Protein AF-A0A832IAX0-F1 (afdb_monomer)

Mean predicted aligned error: 7.12 Å

Sequence (184 aa):
MDLGPPRLRWSFSRLALRSPHHARIRERIDFVRRFFPELDGVTVRVGLARKPGVLGWGSLDPGRPAIWIRPRRLEYFTIAHELTHLLQARGLVPRGERACDLWTLARSPLVVDVPPAYLRLPRELRRRRRLDAAEATLLSASARRAIEARARGDRRYLANFEREVQAALAAPRRPALAPAAARA

Secondary structure (DSSP, 8-state):
----S---SEEE-HHHHT-TTHHHHHHHHHHHHTT-GGGTTPPEEEEE--STT--EEE-S-TTS-EEEEBTTB--HHHHHHHHHHHHHHTTSS--SHHHHHHHHHTT-GGG--S--SSS---HHHHT-SS--HHHHHHHHHHHHHHHHHHHTT-TTHHHHHHHHHHHHHHS--PPP-PPP----

Foldseek 3Di:
DCPDDQQAQEDEDPCLVPDPLNVVLCVLLVVLCVLCCVCPVPYEYEAADPDPPDQKAFDLALVHTYMHHHSVRSQLLSSLLNVLSNCCSVVNWPDDQLRSSLVSLQSALVRQFADRDPAQADPVRNPDPTDDSVLSVLSNVLSNVLVVCVVVPDPCSSVSSRVSNVVVVPDPDDPDPDPPPPDD

Structure (mmCIF, N/CA/C/O backbone):
data_AF-A0A832IAX0-F1
#
_entry.id   AF-A0A832IAX0-F1
#
loop_
_atom_site.group_PDB
_atom_site.id
_atom_site.type_symbol
_atom_site.label_atom_id
_atom_site.label_alt_id
_atom_site.label_comp_id
_atom_site.label_asym_id
_atom_site.label_entity_id
_atom_site.label_seq_id
_atom_site.pdbx_PDB_ins_code
_atom_site.Cartn_x
_atom_site.Cartn_y
_atom_site.Cartn_z
_atom_site.occupancy
_atom_site.B_iso_or_equiv
_atom_site.auth_seq_id
_atom_site.auth_comp_id
_atom_site.auth_asym_id
_atom_site.auth_atom_id
_atom_site.pdbx_PDB_model_num
ATOM 1 N N . MET A 1 1 ? -2.051 -31.297 -18.059 1.00 41.28 1 MET A N 1
ATOM 2 C CA . MET A 1 1 ? -2.466 -29.883 -17.948 1.00 41.28 1 MET A CA 1
ATOM 3 C C . MET A 1 1 ? -1.301 -29.038 -18.414 1.00 41.28 1 MET A C 1
ATOM 5 O O . MET A 1 1 ? -0.323 -28.925 -17.689 1.00 41.28 1 MET A O 1
ATOM 9 N N . ASP A 1 2 ? -1.371 -28.549 -19.648 1.00 49.72 2 ASP A N 1
ATOM 10 C CA . ASP A 1 2 ? -0.336 -27.699 -20.234 1.00 49.72 2 ASP A CA 1
ATOM 11 C C . ASP A 1 2 ? -0.532 -26.271 -19.708 1.00 49.72 2 ASP A C 1
ATOM 13 O O . ASP A 1 2 ? -1.336 -25.486 -20.215 1.00 49.72 2 ASP A O 1
ATOM 17 N N . LEU A 1 3 ? 0.106 -25.978 -18.573 1.00 50.88 3 LEU A N 1
ATOM 18 C CA . LEU A 1 3 ? 0.206 -24.621 -18.056 1.00 50.88 3 LEU A CA 1
ATOM 19 C C . LEU A 1 3 ? 1.230 -23.923 -18.947 1.00 50.88 3 LEU A C 1
ATOM 21 O O . LEU A 1 3 ? 2.427 -24.012 -18.680 1.00 50.88 3 LEU A O 1
ATOM 25 N N . GLY A 1 4 ? 0.756 -23.289 -20.025 1.00 48.94 4 GLY A N 1
ATOM 26 C CA . GLY A 1 4 ? 1.588 -22.501 -20.936 1.00 48.94 4 GLY A CA 1
ATOM 27 C C . GLY A 1 4 ? 2.573 -21.582 -20.194 1.00 48.94 4 GLY A C 1
ATOM 28 O O . GLY A 1 4 ? 2.420 -21.343 -18.992 1.00 48.94 4 GLY A O 1
ATOM 29 N N . PRO A 1 5 ? 3.597 -21.048 -20.884 1.00 52.78 5 PRO A N 1
ATOM 30 C CA . PRO A 1 5 ? 4.776 -20.469 -20.248 1.00 52.78 5 PRO A CA 1
ATOM 31 C C . PRO A 1 5 ? 4.397 -19.500 -19.121 1.00 52.78 5 PRO A C 1
ATOM 33 O O . PRO A 1 5 ? 3.493 -18.674 -19.307 1.00 52.78 5 PRO A O 1
ATOM 36 N N . PRO A 1 6 ? 5.059 -19.587 -17.950 1.00 57.75 6 PRO A N 1
ATOM 37 C CA . PRO A 1 6 ? 4.691 -18.801 -16.785 1.00 57.75 6 PRO A CA 1
ATOM 38 C C . PRO A 1 6 ? 4.661 -17.324 -17.167 1.00 57.75 6 PRO A C 1
ATOM 40 O O . PRO A 1 6 ? 5.681 -16.737 -17.538 1.00 57.75 6 PRO A O 1
ATOM 43 N N . ARG A 1 7 ? 3.471 -16.714 -17.100 1.00 63.59 7 ARG A N 1
ATOM 44 C CA . ARG A 1 7 ? 3.321 -15.289 -17.391 1.00 63.59 7 ARG A CA 1
ATOM 45 C C . ARG A 1 7 ? 4.199 -14.512 -16.420 1.00 63.59 7 ARG A C 1
ATOM 47 O O . ARG A 1 7 ? 4.062 -14.633 -15.201 1.00 63.59 7 ARG A O 1
ATOM 54 N N . LEU A 1 8 ? 5.108 -13.709 -16.965 1.00 78.12 8 LEU A N 1
ATOM 55 C CA . LEU A 1 8 ? 6.011 -12.899 -16.160 1.00 78.12 8 LEU A CA 1
ATOM 56 C C . LEU A 1 8 ? 5.193 -11.947 -15.284 1.00 78.12 8 LEU A C 1
ATOM 58 O O . LEU A 1 8 ? 4.380 -11.170 -15.783 1.00 78.12 8 LEU A O 1
ATOM 62 N N . ARG A 1 9 ? 5.433 -11.969 -13.971 1.00 88.00 9 ARG A N 1
ATOM 63 C CA . ARG A 1 9 ? 4.767 -11.055 -13.025 1.00 88.00 9 ARG A CA 1
ATOM 64 C C . ARG A 1 9 ? 5.150 -9.592 -13.266 1.00 88.00 9 ARG A C 1
ATOM 66 O O . ARG A 1 9 ? 4.347 -8.694 -13.002 1.00 88.00 9 ARG A O 1
ATOM 73 N N . TRP A 1 10 ? 6.351 -9.366 -13.803 1.00 93.50 10 TRP A N 1
ATOM 74 C CA . TRP A 1 10 ? 6.941 -8.046 -14.006 1.00 93.50 10 TRP A CA 1
ATOM 75 C C . TRP A 1 10 ? 7.478 -7.866 -15.420 1.00 93.50 10 TRP A C 1
ATOM 77 O O . TRP A 1 10 ? 8.103 -8.766 -15.976 1.00 93.50 10 TRP A O 1
ATOM 87 N N . SER A 1 11 ? 7.319 -6.658 -15.954 1.00 93.75 11 SER A N 1
ATOM 88 C CA . SER A 1 11 ? 8.130 -6.164 -17.069 1.00 93.75 11 SER A CA 1
ATOM 89 C C . SER A 1 11 ? 8.904 -4.935 -16.604 1.00 93.75 11 SER A C 1
ATOM 91 O O . SER A 1 11 ? 8.335 -4.027 -16.010 1.00 93.75 11 SER A O 1
ATOM 93 N N . PHE A 1 12 ? 10.210 -4.870 -16.832 1.00 93.56 12 PHE A N 1
ATOM 94 C CA . PHE A 1 12 ? 11.019 -3.754 -16.338 1.00 93.56 12 PHE A CA 1
ATOM 95 C C . PHE A 1 12 ? 11.303 -2.747 -17.449 1.00 93.56 12 PHE A C 1
ATOM 97 O O . PHE A 1 12 ? 11.581 -3.103 -18.593 1.00 93.56 12 PHE A O 1
ATOM 104 N N . SER A 1 13 ? 11.276 -1.458 -17.112 1.00 92.94 13 SER A N 1
ATOM 105 C CA . SER A 1 13 ? 11.830 -0.433 -17.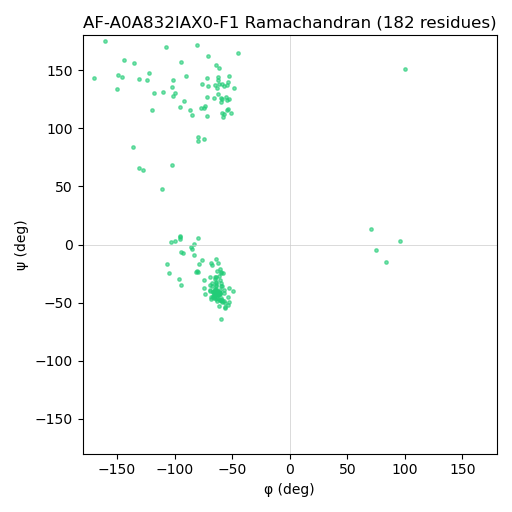998 1.00 92.94 13 SER A CA 1
ATOM 106 C C . SER A 1 13 ? 13.343 -0.626 -18.165 1.00 92.94 13 SER A C 1
ATOM 108 O O . SER A 1 13 ? 14.020 -1.113 -17.258 1.00 92.94 13 SER A O 1
ATOM 110 N N . ARG A 1 14 ? 13.907 -0.156 -19.285 1.00 91.75 14 ARG A N 1
ATOM 111 C CA . ARG A 1 14 ? 15.361 -0.195 -19.536 1.00 91.75 14 ARG A CA 1
ATOM 112 C C . ARG A 1 14 ? 16.176 0.427 -18.393 1.00 91.75 14 ARG A C 1
ATOM 114 O O . ARG A 1 14 ? 17.241 -0.075 -18.055 1.00 91.75 14 ARG A O 1
ATOM 121 N N . LEU A 1 15 ? 15.666 1.500 -17.787 1.00 90.31 15 LEU A N 1
ATOM 122 C CA . LEU A 1 15 ? 16.306 2.160 -16.646 1.00 90.31 15 LEU A CA 1
ATOM 123 C C . LEU A 1 15 ? 16.265 1.305 -15.375 1.00 90.31 15 L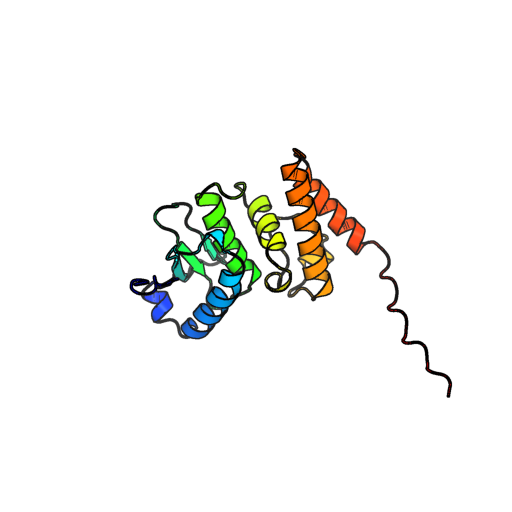EU A C 1
ATOM 125 O O . LEU A 1 15 ? 17.253 1.261 -14.651 1.00 90.31 15 LEU A O 1
ATOM 129 N N . ALA A 1 16 ? 15.149 0.623 -15.110 1.00 90.31 16 ALA A N 1
ATOM 130 C CA . ALA A 1 16 ? 15.040 -0.274 -13.963 1.00 90.31 16 ALA A CA 1
ATOM 131 C C . ALA A 1 16 ? 15.972 -1.489 -14.106 1.00 90.31 16 ALA A C 1
ATOM 133 O O . ALA A 1 16 ? 16.652 -1.828 -13.143 1.00 90.31 16 ALA A O 1
ATOM 134 N N . LEU A 1 17 ? 16.074 -2.070 -15.310 1.00 93.00 17 LEU A N 1
ATOM 135 C CA . LEU A 1 17 ? 16.993 -3.181 -15.604 1.00 93.00 17 LEU A CA 1
ATOM 136 C C . LEU A 1 17 ? 18.464 -2.806 -15.392 1.00 93.00 17 LEU A C 1
ATOM 138 O O . LEU A 1 17 ? 19.231 -3.594 -14.855 1.00 93.00 17 LEU A O 1
ATOM 142 N N . ARG A 1 18 ? 18.856 -1.593 -15.796 1.00 93.44 18 ARG A N 1
ATOM 143 C CA . ARG A 1 18 ? 20.235 -1.090 -15.661 1.00 93.44 18 ARG A CA 1
ATOM 144 C C . ARG A 1 18 ? 20.545 -0.511 -14.278 1.00 93.44 18 ARG A C 1
ATOM 146 O O . ARG A 1 18 ? 21.640 -0.002 -14.062 1.00 93.44 18 ARG A O 1
ATOM 153 N N . SER A 1 19 ? 19.587 -0.515 -13.354 1.00 91.88 19 SER A N 1
ATOM 154 C CA . SER A 1 19 ? 19.797 0.053 -12.026 1.00 91.88 19 SER A CA 1
ATOM 155 C C . SER A 1 19 ? 20.743 -0.825 -11.204 1.00 91.88 19 SER A C 1
ATOM 157 O O . SER A 1 19 ? 20.499 -2.029 -11.117 1.00 91.88 19 SER A O 1
ATOM 159 N N . PRO A 1 20 ? 21.716 -0.254 -10.469 1.00 92.38 20 PRO A N 1
ATOM 160 C CA . PRO A 1 20 ? 22.497 -1.024 -9.496 1.00 92.38 20 PRO A CA 1
ATOM 161 C C . PRO A 1 20 ? 21.621 -1.598 -8.366 1.00 92.38 20 PRO A C 1
ATOM 163 O O . PRO A 1 20 ? 22.029 -2.506 -7.652 1.00 92.38 20 PRO A O 1
ATOM 166 N N . HIS A 1 21 ? 20.392 -1.095 -8.206 1.00 91.88 21 HIS A N 1
ATOM 167 C CA . HIS A 1 21 ? 19.431 -1.571 -7.214 1.00 91.88 21 HIS A CA 1
ATOM 168 C C . HIS A 1 21 ? 18.446 -2.612 -7.768 1.00 91.88 21 HIS A C 1
ATOM 170 O O . HIS A 1 21 ? 17.533 -3.000 -7.044 1.00 91.88 21 HIS A O 1
ATOM 176 N N . HIS A 1 22 ? 18.594 -3.066 -9.020 1.00 92.56 22 HIS A N 1
ATOM 177 C CA . HIS A 1 22 ? 17.634 -3.954 -9.686 1.00 92.56 22 HIS A CA 1
ATOM 178 C C . HIS A 1 22 ? 17.322 -5.227 -8.880 1.00 92.56 22 HIS A C 1
ATOM 180 O O . HIS A 1 22 ? 16.153 -5.562 -8.700 1.00 92.56 22 HIS A O 1
ATOM 186 N N . ALA A 1 23 ? 18.341 -5.898 -8.333 1.00 93.56 23 ALA A N 1
ATOM 187 C CA . ALA A 1 23 ? 18.142 -7.111 -7.537 1.00 93.56 23 ALA A CA 1
ATOM 188 C C . ALA A 1 23 ? 17.282 -6.847 -6.288 1.00 93.56 23 ALA A C 1
ATOM 190 O O . ALA A 1 23 ? 16.296 -7.544 -6.060 1.00 93.56 23 ALA A O 1
ATOM 191 N N . ARG A 1 24 ? 17.603 -5.782 -5.540 1.00 93.62 24 ARG A N 1
ATOM 192 C CA . ARG A 1 24 ? 16.847 -5.357 -4.354 1.00 93.62 24 ARG A CA 1
ATOM 193 C C . ARG A 1 24 ? 15.434 -4.897 -4.709 1.00 93.62 24 ARG A C 1
ATOM 195 O O . ARG A 1 24 ? 14.495 -5.181 -3.981 1.00 93.62 24 ARG A O 1
ATOM 202 N N . ILE A 1 25 ? 15.269 -4.187 -5.824 1.00 93.62 25 ILE A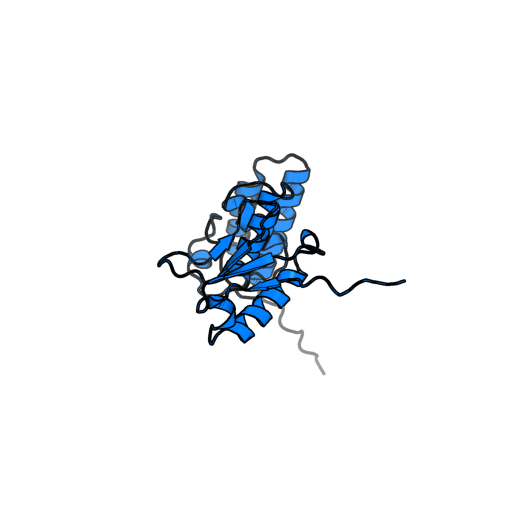 N 1
ATOM 203 C CA . ILE A 1 25 ? 13.954 -3.817 -6.358 1.00 93.62 25 ILE A CA 1
ATOM 204 C C . ILE A 1 25 ? 13.116 -5.075 -6.564 1.00 93.62 25 ILE A C 1
ATOM 206 O O . ILE A 1 25 ? 12.016 -5.151 -6.024 1.00 93.62 25 ILE A O 1
ATOM 210 N N . ARG A 1 26 ? 13.652 -6.049 -7.309 1.00 94.69 26 ARG A N 1
ATOM 211 C CA . ARG A 1 26 ? 12.964 -7.293 -7.655 1.00 94.69 26 ARG A CA 1
ATOM 212 C C . ARG A 1 26 ? 12.558 -8.064 -6.402 1.00 94.69 26 ARG A C 1
ATOM 214 O O . ARG A 1 26 ? 11.392 -8.396 -6.253 1.00 94.69 26 ARG A O 1
ATOM 221 N N . GLU A 1 27 ? 13.490 -8.252 -5.473 1.00 95.25 27 GLU A N 1
ATOM 222 C CA . GLU A 1 27 ? 13.235 -8.897 -4.181 1.00 95.25 27 GLU A CA 1
ATOM 223 C C . GLU A 1 27 ? 12.062 -8.241 -3.432 1.00 95.25 27 GLU A C 1
ATOM 225 O O . GLU A 1 27 ? 11.131 -8.919 -2.994 1.00 95.25 27 GLU A O 1
ATOM 230 N N . ARG A 1 28 ? 12.076 -6.907 -3.314 1.00 95.69 28 ARG A N 1
ATOM 231 C CA . ARG A 1 28 ? 11.065 -6.159 -2.557 1.00 95.69 28 ARG A CA 1
ATOM 232 C C . ARG A 1 28 ? 9.693 -6.215 -3.223 1.00 95.69 28 ARG A C 1
ATOM 234 O O . ARG A 1 28 ? 8.707 -6.465 -2.534 1.00 95.69 28 ARG A O 1
ATOM 241 N N . ILE A 1 29 ? 9.616 -6.015 -4.541 1.00 95.25 29 ILE A N 1
ATOM 242 C CA . ILE A 1 29 ? 8.333 -6.092 -5.255 1.00 95.25 29 ILE A CA 1
ATOM 243 C C . ILE A 1 29 ? 7.786 -7.523 -5.265 1.00 95.25 29 ILE A C 1
ATOM 245 O O . ILE A 1 29 ? 6.580 -7.696 -5.109 1.00 95.25 29 ILE A O 1
ATOM 249 N N . ASP A 1 30 ? 8.642 -8.547 -5.365 1.00 95.69 30 ASP A N 1
ATOM 250 C CA . ASP A 1 30 ? 8.229 -9.953 -5.303 1.00 95.69 30 ASP A CA 1
ATOM 251 C C . ASP A 1 30 ? 7.685 -10.329 -3.928 1.00 95.69 30 ASP A C 1
ATOM 253 O O . ASP A 1 30 ? 6.697 -11.058 -3.842 1.00 95.69 30 ASP A O 1
ATOM 257 N N . PHE A 1 31 ? 8.300 -9.833 -2.852 1.00 97.12 31 PHE A N 1
ATOM 258 C CA . PHE A 1 31 ? 7.783 -10.017 -1.500 1.00 97.12 31 PHE A CA 1
ATOM 259 C C . PHE A 1 31 ? 6.400 -9.377 -1.342 1.00 97.12 31 PHE A C 1
ATOM 261 O O . PHE A 1 31 ? 5.450 -10.057 -0.958 1.00 97.12 31 PHE A O 1
ATOM 268 N N . VAL A 1 32 ? 6.267 -8.091 -1.687 1.00 97.44 32 VAL A N 1
ATOM 269 C CA . VAL A 1 32 ? 5.010 -7.347 -1.509 1.00 97.44 32 VAL A CA 1
ATOM 270 C C . VAL A 1 32 ? 3.892 -7.917 -2.384 1.00 97.44 32 VAL A C 1
ATOM 272 O O . VAL A 1 32 ? 2.757 -8.033 -1.928 1.00 97.44 32 VAL A O 1
ATOM 275 N N . ARG A 1 33 ? 4.195 -8.346 -3.614 1.00 95.81 33 ARG A N 1
ATOM 276 C CA . ARG A 1 33 ? 3.207 -8.903 -4.551 1.00 95.81 33 ARG A CA 1
ATOM 277 C C . ARG A 1 33 ? 2.465 -10.126 -4.015 1.00 95.81 33 ARG A C 1
ATOM 279 O O . ARG A 1 33 ? 1.330 -10.346 -4.420 1.00 95.81 33 ARG A O 1
ATOM 286 N N . ARG A 1 34 ? 3.045 -10.876 -3.073 1.00 96.81 34 ARG A N 1
ATOM 287 C CA . ARG A 1 34 ? 2.388 -12.030 -2.425 1.00 96.81 34 ARG A CA 1
ATOM 288 C C . ARG A 1 34 ? 1.102 -11.650 -1.683 1.00 96.81 34 ARG A C 1
ATOM 290 O O . ARG A 1 34 ? 0.268 -12.513 -1.454 1.00 96.81 34 ARG A O 1
ATOM 297 N N . PHE A 1 35 ? 0.935 -10.376 -1.325 1.00 98.06 35 PHE A N 1
ATOM 298 C CA . PHE A 1 35 ? -0.244 -9.865 -0.618 1.00 98.06 35 PHE A CA 1
ATOM 299 C C . PHE A 1 35 ? -1.313 -9.265 -1.556 1.00 98.06 35 PHE A C 1
ATOM 301 O O . PHE A 1 35 ? -2.284 -8.670 -1.084 1.00 98.06 35 PHE A O 1
ATOM 308 N N . PHE A 1 36 ? -1.141 -9.409 -2.876 1.00 97.25 36 PHE A N 1
ATOM 309 C CA . PHE A 1 36 ? -2.032 -8.872 -3.914 1.00 97.25 36 PHE A CA 1
ATOM 310 C C . PHE A 1 36 ? -2.467 -9.972 -4.901 1.00 97.25 36 PHE A C 1
ATOM 312 O O . PHE A 1 36 ? -2.116 -9.894 -6.085 1.00 97.25 36 PHE A O 1
ATOM 319 N N . PRO A 1 37 ? -3.210 -10.999 -4.441 1.00 96.25 37 PRO A N 1
ATOM 320 C CA . PRO A 1 37 ? -3.709 -12.071 -5.308 1.00 96.25 37 PRO A CA 1
ATOM 321 C C . PRO A 1 37 ? -4.622 -11.553 -6.428 1.00 96.25 37 PRO A C 1
ATOM 323 O O . PRO A 1 37 ? -4.701 -12.148 -7.495 1.00 96.25 37 PRO A O 1
ATOM 326 N N . GLU A 1 38 ? -5.257 -10.390 -6.253 1.00 95.69 38 GLU A N 1
ATOM 327 C CA . GLU A 1 38 ? -6.087 -9.753 -7.286 1.00 95.69 38 GLU A CA 1
ATOM 328 C C . GLU A 1 38 ? -5.291 -9.326 -8.532 1.00 95.69 38 GLU A C 1
ATOM 330 O O . GLU A 1 38 ? -5.868 -8.956 -9.554 1.00 95.69 38 GLU A O 1
ATOM 335 N N . LEU A 1 39 ? -3.959 -9.337 -8.449 1.00 93.81 39 LEU A N 1
ATOM 336 C CA . LEU A 1 39 ? -3.073 -9.088 -9.577 1.00 93.81 39 LEU A CA 1
ATOM 337 C C . LEU A 1 39 ? -2.534 -10.390 -10.184 1.00 93.81 39 LEU A C 1
ATOM 339 O O . LEU A 1 39 ? -1.705 -10.324 -11.089 1.00 93.81 39 LEU A O 1
ATOM 343 N N . ASP A 1 40 ? -2.925 -11.575 -9.725 1.00 91.81 40 ASP A N 1
ATOM 344 C CA . ASP A 1 40 ? -2.442 -12.822 -10.320 1.00 91.81 40 ASP A CA 1
ATOM 345 C C . ASP A 1 40 ? -2.791 -12.905 -11.815 1.00 91.81 40 ASP A C 1
ATOM 347 O O . ASP A 1 40 ? -3.835 -12.451 -12.278 1.00 91.81 40 ASP A O 1
ATOM 351 N N . GLY A 1 41 ? -1.836 -13.383 -12.618 1.00 88.81 41 GLY A N 1
ATOM 352 C CA . GLY A 1 41 ? -1.935 -13.371 -14.083 1.00 88.81 41 GLY A CA 1
ATOM 353 C C . GLY A 1 41 ? -1.730 -12.001 -14.755 1.00 88.81 41 GLY A C 1
ATOM 354 O O . GLY A 1 41 ? -1.663 -11.947 -15.985 1.00 88.81 41 GLY A O 1
ATOM 355 N N . VAL A 1 42 ? -1.572 -10.913 -13.987 1.00 90.75 42 VAL A N 1
ATOM 356 C CA . VAL A 1 42 ? -1.311 -9.556 -14.498 1.00 90.75 42 VAL A CA 1
ATOM 357 C C . VAL A 1 42 ? 0.185 -9.247 -14.502 1.00 90.75 42 VAL A C 1
ATOM 359 O O . VAL A 1 42 ? 0.825 -9.147 -13.452 1.00 90.75 42 VAL A O 1
ATOM 362 N N . THR A 1 43 ? 0.750 -8.997 -15.680 1.00 92.62 43 THR A N 1
ATOM 363 C CA . THR A 1 43 ? 2.110 -8.461 -15.797 1.00 92.62 43 THR A CA 1
ATOM 364 C C . THR A 1 43 ? 2.111 -6.969 -15.488 1.00 92.62 43 THR A C 1
ATOM 366 O O . THR A 1 43 ? 1.502 -6.184 -16.210 1.00 92.62 43 THR A O 1
ATOM 369 N N . VAL A 1 44 ? 2.819 -6.558 -14.435 1.00 93.19 44 VAL A N 1
ATOM 370 C CA . VAL A 1 44 ? 2.929 -5.146 -14.038 1.00 93.19 44 VAL A CA 1
ATOM 371 C C . VAL A 1 44 ? 4.254 -4.577 -14.530 1.00 93.19 44 VAL A C 1
ATOM 373 O O . VAL A 1 44 ? 5.319 -5.162 -14.317 1.00 93.19 44 VAL A O 1
ATOM 376 N N . ARG A 1 45 ? 4.216 -3.423 -15.196 1.00 94.31 45 ARG A N 1
ATOM 377 C CA . ARG A 1 45 ? 5.434 -2.726 -15.616 1.00 94.31 45 ARG A CA 1
ATOM 378 C C . ARG A 1 45 ? 6.095 -2.012 -14.435 1.00 94.31 45 ARG A C 1
ATOM 380 O O . ARG A 1 45 ? 5.420 -1.356 -13.659 1.00 94.31 45 ARG A O 1
ATOM 387 N N . VAL A 1 46 ? 7.418 -2.077 -14.326 1.00 93.12 46 VAL A N 1
ATOM 388 C CA . VAL A 1 46 ? 8.197 -1.453 -13.247 1.00 93.12 46 VAL A CA 1
ATOM 389 C C . VAL A 1 46 ? 9.179 -0.431 -13.820 1.00 93.12 46 VAL A C 1
ATOM 391 O O . VAL A 1 46 ? 10.099 -0.749 -14.585 1.00 93.12 46 VAL A O 1
ATOM 394 N N . GLY A 1 47 ? 8.964 0.831 -13.461 1.00 91.44 47 GLY A N 1
ATOM 395 C CA . GLY A 1 47 ? 9.803 1.978 -13.796 1.00 91.44 47 GLY A CA 1
ATOM 396 C C . GLY A 1 47 ? 10.590 2.509 -12.597 1.00 91.44 47 GLY A C 1
ATOM 397 O O . GLY A 1 47 ? 10.338 2.135 -11.455 1.00 91.44 47 GLY A O 1
ATOM 398 N N . LEU A 1 48 ? 11.531 3.424 -12.848 1.00 88.19 48 LEU A N 1
ATOM 399 C CA . LEU A 1 48 ? 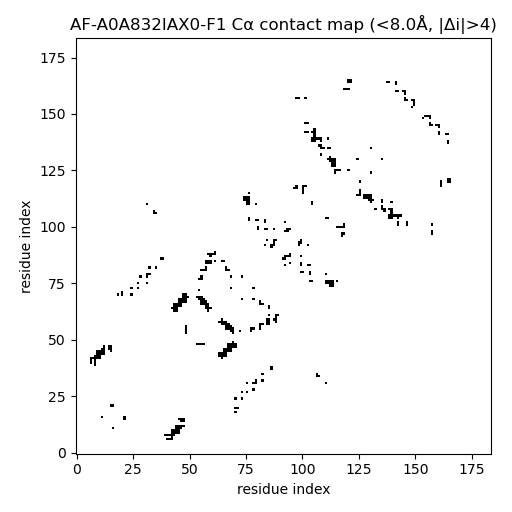12.185 4.194 -11.784 1.00 88.19 48 LEU A CA 1
ATOM 400 C C . LEU A 1 48 ? 11.585 5.596 -11.696 1.00 88.19 48 LEU A C 1
ATOM 402 O O . LEU A 1 48 ? 11.556 6.322 -12.692 1.00 88.19 48 LEU A O 1
ATOM 406 N N . ALA A 1 49 ? 11.167 6.000 -10.500 1.00 83.06 49 ALA A N 1
ATOM 407 C CA . ALA A 1 49 ? 10.791 7.377 -10.214 1.00 83.06 49 ALA A CA 1
ATOM 408 C C . ALA A 1 49 ? 12.060 8.245 -10.125 1.00 83.06 49 ALA A C 1
ATOM 410 O O . ALA A 1 49 ? 12.924 8.018 -9.275 1.00 83.06 49 ALA A O 1
ATOM 411 N N . ARG A 1 50 ? 12.189 9.234 -11.022 1.00 72.62 50 ARG A N 1
ATOM 412 C CA . ARG A 1 50 ? 13.334 10.172 -11.060 1.00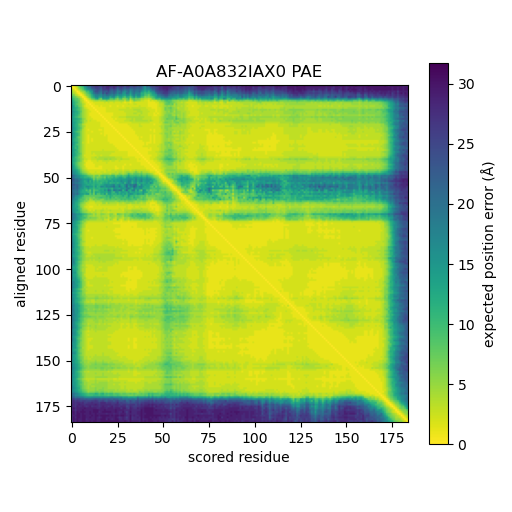 72.62 50 ARG A CA 1
ATOM 413 C C . ARG A 1 50 ? 12.994 11.582 -10.577 1.00 72.62 50 ARG A C 1
ATOM 415 O O . ARG A 1 50 ? 13.909 12.339 -10.270 1.00 72.62 50 ARG A O 1
ATOM 422 N N . LYS A 1 51 ? 11.707 11.937 -10.498 1.00 73.19 51 LYS A N 1
ATOM 423 C CA . LYS A 1 51 ? 11.271 13.272 -10.077 1.00 73.19 51 LYS A CA 1
ATOM 424 C C . LYS A 1 51 ? 11.504 13.453 -8.566 1.00 73.19 51 LYS A C 1
ATOM 426 O O . LYS A 1 51 ? 11.043 12.612 -7.787 1.00 73.19 51 LYS A O 1
ATOM 431 N N . PRO A 1 52 ? 12.194 14.524 -8.125 1.00 58.28 52 PRO A N 1
ATOM 432 C CA . PRO A 1 52 ? 12.286 14.863 -6.708 1.00 58.28 52 PRO A CA 1
ATOM 433 C C . PRO A 1 52 ? 10.889 14.971 -6.077 1.00 58.28 52 PRO A C 1
ATOM 435 O O . PRO A 1 52 ? 9.958 15.467 -6.703 1.00 58.28 52 PRO A O 1
ATOM 438 N N . GLY A 1 53 ? 10.732 14.466 -4.852 1.00 60.09 53 GLY A N 1
ATOM 439 C CA . GLY A 1 53 ? 9.448 14.452 -4.135 1.00 60.09 53 GLY A CA 1
ATOM 440 C C . GLY A 1 53 ? 8.498 13.292 -4.468 1.00 60.09 53 GLY A C 1
ATOM 441 O O . GLY A 1 53 ? 7.616 13.019 -3.666 1.00 60.09 53 GLY A O 1
ATOM 442 N N . VAL A 1 54 ? 8.704 12.552 -5.564 1.00 65.06 54 VAL A N 1
ATOM 443 C CA . VAL A 1 54 ? 7.886 11.369 -5.898 1.00 65.06 54 VAL A CA 1
ATOM 444 C C . VAL A 1 54 ? 8.536 10.112 -5.313 1.00 65.06 54 VAL A C 1
ATOM 446 O O . VAL A 1 54 ? 9.717 9.843 -5.561 1.00 65.06 54 VAL A O 1
ATOM 449 N N . LEU A 1 55 ? 7.792 9.374 -4.485 1.00 58.97 55 LEU A N 1
ATOM 450 C CA . LEU A 1 55 ? 8.248 8.124 -3.855 1.00 58.97 55 LEU A CA 1
ATOM 451 C C . LEU A 1 55 ? 7.829 6.892 -4.665 1.00 58.97 55 LEU A C 1
ATOM 453 O O . LEU A 1 55 ? 8.629 5.965 -4.812 1.00 58.97 55 LEU A O 1
ATOM 457 N N . GLY A 1 56 ? 6.658 6.962 -5.291 1.00 60.53 56 GLY A N 1
ATOM 458 C CA . GLY A 1 56 ? 6.217 6.063 -6.340 1.00 60.53 56 GLY A CA 1
ATOM 459 C C . GLY A 1 56 ? 5.075 6.668 -7.159 1.00 60.53 56 GLY A C 1
ATOM 460 O O . GLY A 1 56 ? 4.663 7.802 -6.907 1.00 60.53 56 GLY A O 1
ATOM 461 N N . TRP A 1 57 ? 4.663 5.968 -8.214 1.00 72.06 57 TRP A N 1
ATOM 462 C CA . TRP A 1 57 ? 3.434 6.273 -8.952 1.00 72.06 57 TRP A CA 1
ATOM 463 C C . TRP A 1 57 ? 2.858 4.994 -9.559 1.00 72.06 57 TRP A C 1
ATOM 465 O O . TRP A 1 57 ? 3.609 4.237 -10.173 1.00 72.06 57 TRP A O 1
ATOM 475 N N . GLY A 1 58 ? 1.554 4.768 -9.425 1.00 67.38 58 GLY A N 1
ATOM 476 C CA . GLY A 1 58 ? 0.811 3.682 -10.056 1.00 67.38 58 GLY A CA 1
ATOM 477 C C . GLY A 1 58 ? 0.020 4.175 -11.268 1.00 67.38 58 GLY A C 1
ATOM 478 O O . GLY A 1 58 ? -0.648 5.205 -11.216 1.00 67.38 58 GLY A O 1
ATOM 479 N N . SER A 1 59 ? 0.068 3.427 -12.369 1.00 77.56 59 SER A N 1
ATOM 480 C CA . SER A 1 59 ? -0.748 3.687 -13.555 1.00 77.56 59 SER A CA 1
ATOM 481 C C . SER A 1 59 ? -2.229 3.555 -13.219 1.00 77.56 59 SER A C 1
ATOM 483 O O . SER A 1 59 ? -2.665 2.536 -12.681 1.00 77.56 59 SER A O 1
ATOM 485 N N . LEU A 1 60 ? -3.004 4.571 -13.599 1.00 72.81 60 LEU A N 1
ATOM 486 C CA . LEU A 1 60 ? -4.463 4.558 -13.499 1.00 72.81 60 LEU A CA 1
ATOM 487 C C . LEU A 1 60 ? -5.138 3.887 -14.707 1.00 72.81 60 LEU A C 1
ATOM 489 O O . LEU A 1 60 ? -6.356 3.732 -14.708 1.00 72.81 60 LEU A O 1
ATOM 493 N N . ASP A 1 61 ? -4.361 3.482 -15.718 1.00 76.06 61 ASP A N 1
ATOM 494 C CA . ASP A 1 61 ? -4.843 2.713 -16.866 1.00 76.06 61 ASP A CA 1
ATOM 495 C C . ASP A 1 61 ? -4.860 1.209 -16.517 1.00 76.06 61 ASP A C 1
ATOM 497 O O . ASP A 1 61 ? -3.791 0.597 -16.364 1.00 76.06 61 ASP A O 1
ATOM 501 N N . PRO A 1 62 ? -6.045 0.575 -16.401 1.00 74.81 62 PRO A N 1
ATOM 502 C CA . PRO A 1 62 ? -6.144 -0.844 -16.074 1.00 74.81 62 PRO A CA 1
ATOM 503 C C . PRO A 1 62 ? -5.535 -1.753 -17.154 1.00 74.81 62 PRO A C 1
ATOM 505 O O . PRO A 1 62 ? -5.032 -2.826 -16.806 1.00 74.81 62 PRO A O 1
ATOM 508 N N . GLY A 1 63 ? -5.522 -1.324 -18.423 1.00 77.25 63 GLY A N 1
ATOM 509 C CA . GLY A 1 63 ? -4.938 -2.055 -19.551 1.00 77.25 63 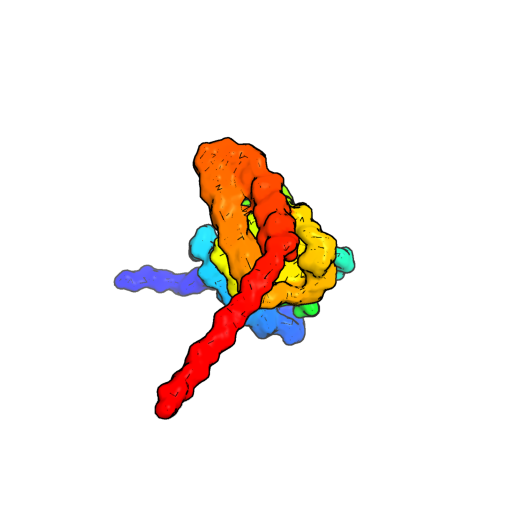GLY A CA 1
ATOM 510 C C . GLY A 1 63 ? -3.414 -1.944 -19.632 1.00 77.25 63 GLY A C 1
ATOM 511 O O . GLY A 1 63 ? -2.763 -2.762 -20.283 1.00 77.25 63 GLY A O 1
ATOM 512 N N . ARG A 1 64 ? -2.820 -0.967 -18.936 1.00 84.06 64 ARG A N 1
ATOM 513 C CA . ARG A 1 64 ? -1.366 -0.749 -18.872 1.00 84.06 64 ARG A CA 1
ATOM 514 C C . ARG A 1 64 ? -0.904 -0.580 -17.421 1.00 84.06 64 ARG A C 1
ATOM 516 O O . ARG A 1 64 ? -0.435 0.499 -1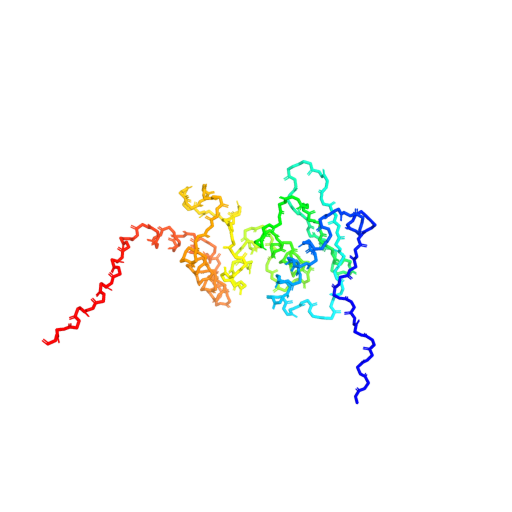7.041 1.00 84.06 64 ARG A O 1
ATOM 523 N N . PRO A 1 65 ? -1.015 -1.631 -16.589 1.00 88.12 65 PRO A N 1
ATOM 524 C CA . PRO A 1 65 ? -0.633 -1.558 -15.187 1.00 88.12 65 PRO A CA 1
ATOM 525 C C . PRO A 1 65 ? 0.872 -1.343 -15.053 1.00 88.12 65 PRO A C 1
ATOM 527 O O . PRO A 1 65 ? 1.684 -2.109 -15.577 1.00 88.12 65 PRO A O 1
ATOM 530 N N . ALA A 1 66 ? 1.252 -0.303 -14.323 1.00 91.25 66 ALA A N 1
ATOM 531 C CA . ALA A 1 66 ? 2.645 0.046 -14.125 1.00 91.25 66 ALA A CA 1
ATOM 532 C C . ALA A 1 66 ? 2.846 0.708 -12.764 1.00 91.25 66 ALA A C 1
ATOM 534 O O . ALA A 1 66 ? 1.977 1.445 -12.319 1.00 91.25 66 ALA A O 1
ATOM 535 N N . ILE A 1 67 ? 3.990 0.469 -12.134 1.00 91.56 67 ILE A N 1
ATOM 536 C CA . ILE A 1 67 ? 4.439 1.179 -10.941 1.00 91.56 67 ILE A CA 1
ATOM 537 C C . ILE A 1 67 ? 5.816 1.787 -11.199 1.00 91.56 67 ILE A C 1
ATOM 539 O O . ILE A 1 67 ? 6.677 1.181 -11.841 1.00 91.56 67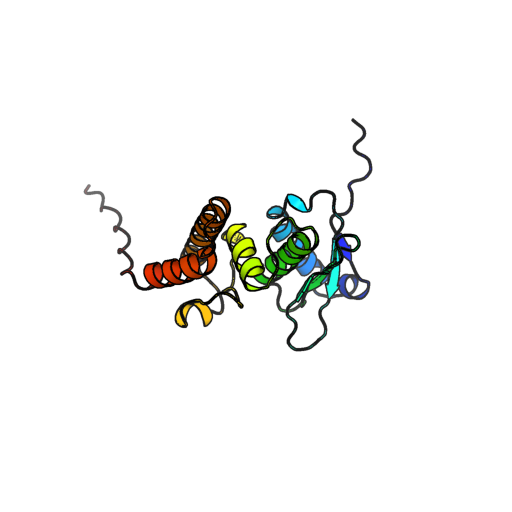 ILE A O 1
ATOM 543 N N . TRP A 1 68 ? 6.052 2.985 -10.689 1.00 90.31 68 TRP A N 1
ATOM 544 C CA . TRP A 1 68 ? 7.363 3.615 -10.652 1.00 90.31 68 TRP A CA 1
ATOM 545 C C . TRP A 1 68 ? 7.814 3.644 -9.211 1.00 90.31 68 TRP A C 1
ATOM 547 O O . TRP A 1 68 ? 7.064 4.066 -8.346 1.00 90.31 68 TRP A O 1
ATOM 557 N N . ILE A 1 69 ? 9.039 3.205 -8.957 1.00 88.00 69 ILE A N 1
ATOM 558 C CA . ILE A 1 69 ? 9.578 3.103 -7.602 1.00 88.00 69 ILE A CA 1
ATOM 559 C C . ILE A 1 69 ? 10.845 3.929 -7.475 1.00 88.00 69 ILE A C 1
ATOM 561 O O . ILE A 1 69 ? 11.631 4.056 -8.423 1.00 88.00 69 ILE A O 1
ATOM 565 N N . ARG A 1 70 ? 11.078 4.487 -6.289 1.00 86.00 70 ARG A N 1
ATOM 566 C CA . ARG A 1 70 ? 12.321 5.194 -6.007 1.00 86.00 70 ARG A CA 1
ATOM 567 C C . ARG A 1 70 ? 13.387 4.205 -5.519 1.00 86.00 70 ARG A C 1
ATOM 569 O O . ARG A 1 70 ? 13.281 3.680 -4.418 1.00 86.00 70 ARG A O 1
ATOM 576 N N . PRO A 1 71 ? 14.491 3.999 -6.253 1.00 78.81 71 PRO A N 1
ATOM 577 C CA . PRO A 1 71 ? 15.430 2.908 -5.969 1.00 78.81 71 PRO A CA 1
ATOM 578 C C . PRO A 1 71 ? 16.131 2.998 -4.599 1.00 78.81 71 PRO A C 1
ATOM 580 O O . PRO A 1 71 ? 16.583 1.988 -4.071 1.00 78.81 71 PRO A O 1
ATOM 583 N N . ARG A 1 72 ? 16.217 4.198 -4.007 1.00 79.19 72 ARG A N 1
ATOM 584 C CA . ARG A 1 72 ? 16.837 4.434 -2.687 1.00 79.19 72 ARG A CA 1
ATOM 585 C C . ARG A 1 72 ? 15.838 4.420 -1.520 1.00 79.19 72 ARG A C 1
ATOM 587 O O . ARG A 1 72 ? 16.265 4.528 -0.376 1.00 79.19 72 ARG A O 1
ATOM 594 N N . ARG A 1 73 ? 14.535 4.342 -1.806 1.00 80.75 73 ARG A N 1
ATOM 595 C CA . ARG A 1 73 ? 13.427 4.353 -0.838 1.00 80.75 73 ARG A CA 1
ATOM 596 C C . ARG A 1 73 ? 12.428 3.273 -1.252 1.00 80.75 73 ARG A C 1
ATOM 598 O O . ARG A 1 73 ? 11.528 3.513 -2.047 1.00 80.75 73 ARG A O 1
ATOM 605 N N . LEU A 1 74 ? 12.742 2.051 -0.821 1.00 87.75 74 LEU A N 1
ATOM 606 C CA . LEU A 1 74 ? 12.041 0.806 -1.153 1.00 87.75 74 LEU A CA 1
ATOM 607 C C . LEU A 1 74 ? 11.326 0.266 0.088 1.00 87.75 74 LEU A C 1
ATOM 609 O O . LEU A 1 74 ? 11.506 -0.894 0.465 1.00 87.75 74 LEU A O 1
ATOM 613 N N . GLU A 1 75 ? 10.607 1.142 0.784 1.00 94.69 75 GLU A N 1
ATOM 614 C CA . GLU A 1 75 ? 9.723 0.743 1.871 1.00 94.69 75 GLU A CA 1
ATOM 615 C C . GLU A 1 75 ? 8.630 -0.180 1.322 1.00 94.69 75 GLU A C 1
ATOM 617 O O . GLU A 1 75 ? 8.094 0.047 0.231 1.00 94.69 75 GLU A O 1
ATOM 622 N N . TYR A 1 76 ? 8.316 -1.237 2.069 1.00 97.25 76 TYR A N 1
ATOM 623 C CA . TYR A 1 76 ? 7.279 -2.183 1.673 1.00 97.25 76 TYR A CA 1
ATOM 624 C C . TYR A 1 76 ? 5.926 -1.497 1.546 1.00 97.25 76 TYR A C 1
ATOM 626 O O . TYR A 1 76 ? 5.211 -1.763 0.579 1.00 97.25 76 TYR A O 1
ATOM 634 N N . PHE A 1 77 ? 5.625 -0.567 2.456 1.00 96.94 77 PHE A N 1
ATOM 635 C CA . PHE A 1 77 ? 4.366 0.163 2.439 1.00 96.94 77 PHE A CA 1
ATOM 636 C C . PHE A 1 77 ? 4.218 0.995 1.164 1.00 96.94 77 PHE A C 1
ATOM 638 O O . PHE A 1 77 ? 3.178 0.937 0.521 1.00 96.94 77 PHE A O 1
ATOM 645 N N . THR A 1 78 ? 5.276 1.695 0.736 1.00 94.69 78 THR A N 1
ATOM 646 C CA . THR A 1 78 ? 5.266 2.478 -0.510 1.00 94.69 78 THR A CA 1
ATOM 647 C C . THR A 1 78 ? 4.969 1.587 -1.715 1.00 94.69 78 THR A C 1
ATOM 649 O O . THR A 1 78 ? 4.106 1.905 -2.522 1.00 94.69 78 THR A O 1
ATOM 652 N N . ILE A 1 79 ? 5.640 0.437 -1.838 1.00 95.75 79 ILE A N 1
ATOM 653 C CA . ILE A 1 79 ? 5.392 -0.496 -2.951 1.00 95.75 79 ILE A CA 1
ATOM 654 C C . ILE A 1 79 ? 3.952 -1.023 -2.901 1.00 95.75 79 ILE A C 1
ATOM 656 O O . ILE A 1 79 ? 3.289 -1.106 -3.934 1.00 95.75 79 ILE A O 1
ATOM 660 N N . ALA A 1 80 ? 3.468 -1.373 -1.709 1.00 97.56 80 ALA A N 1
ATOM 661 C CA . ALA A 1 80 ? 2.116 -1.872 -1.509 1.00 97.56 80 ALA A CA 1
ATOM 662 C C . ALA A 1 80 ? 1.063 -0.802 -1.856 1.00 97.56 80 ALA A C 1
ATOM 664 O O . ALA A 1 80 ? 0.072 -1.128 -2.502 1.00 97.56 80 ALA A O 1
ATOM 665 N N . HIS A 1 81 ? 1.315 0.469 -1.529 1.00 97.19 81 HIS A N 1
ATOM 666 C CA . HIS A 1 81 ? 0.483 1.615 -1.916 1.00 97.19 81 HIS A CA 1
ATOM 667 C C . HIS A 1 81 ? 0.353 1.731 -3.434 1.00 97.19 81 HIS A C 1
ATOM 669 O O . HIS A 1 81 ? -0.756 1.776 -3.967 1.00 97.19 81 HIS A O 1
ATOM 675 N N . GLU A 1 82 ? 1.473 1.668 -4.159 1.00 95.44 82 GLU A N 1
ATOM 676 C CA . GLU A 1 82 ? 1.438 1.728 -5.625 1.00 95.44 82 GLU A CA 1
ATOM 677 C C . GLU A 1 82 ? 0.702 0.532 -6.251 1.00 95.44 82 GLU A C 1
ATOM 679 O O . GLU A 1 82 ? 0.006 0.686 -7.256 1.00 95.44 82 GLU A O 1
ATOM 684 N N . LEU A 1 83 ? 0.804 -0.666 -5.664 1.00 96.31 83 LEU A N 1
ATOM 685 C CA . LEU A 1 83 ? 0.012 -1.818 -6.110 1.00 96.31 83 LEU A CA 1
ATOM 686 C C . LEU A 1 83 ? -1.480 -1.649 -5.792 1.00 96.31 83 LEU A C 1
ATOM 688 O O . LEU A 1 83 ? -2.317 -2.041 -6.606 1.00 96.31 83 LEU A O 1
ATOM 692 N N . THR A 1 84 ? -1.837 -1.021 -4.670 1.00 97.38 84 THR A N 1
ATOM 693 C CA . THR A 1 84 ? -3.233 -0.695 -4.342 1.00 97.38 84 THR A CA 1
ATOM 694 C C . THR A 1 84 ? -3.830 0.293 -5.349 1.00 97.38 84 THR A C 1
ATOM 696 O O . THR A 1 84 ? -4.984 0.119 -5.746 1.00 97.38 84 THR A O 1
ATOM 699 N N . HIS A 1 85 ? -3.058 1.251 -5.877 1.00 95.81 85 HIS A N 1
ATOM 700 C CA . HIS A 1 85 ? -3.518 2.090 -6.993 1.00 95.81 85 HIS A CA 1
ATOM 701 C C . HIS A 1 85 ? -3.899 1.275 -8.236 1.00 95.81 85 HIS A C 1
ATOM 703 O O . HIS A 1 85 ? -4.884 1.597 -8.902 1.00 95.81 85 HIS A O 1
ATOM 709 N N . LEU A 1 86 ? -3.201 0.172 -8.528 1.00 95.94 86 LEU A N 1
ATOM 710 C CA . LEU A 1 86 ? -3.579 -0.709 -9.640 1.00 95.94 86 LEU A CA 1
ATOM 711 C C . LEU A 1 86 ? -4.935 -1.389 -9.412 1.00 95.94 86 LEU A C 1
ATOM 713 O O . LEU A 1 86 ? -5.643 -1.678 -10.381 1.00 95.94 86 LEU A O 1
ATOM 717 N N . LEU A 1 87 ? -5.303 -1.641 -8.155 1.00 96.12 87 LEU A N 1
ATOM 718 C CA . LEU A 1 87 ? -6.625 -2.149 -7.788 1.00 96.12 87 LEU A CA 1
ATOM 719 C C . LEU A 1 87 ? -7.693 -1.053 -7.887 1.00 96.12 87 LEU A C 1
ATOM 721 O O . LEU A 1 87 ? -8.798 -1.326 -8.353 1.00 96.12 87 LEU A O 1
ATOM 725 N N . GLN A 1 88 ? -7.358 0.192 -7.529 1.00 95.00 88 GLN A N 1
ATOM 726 C CA . GLN A 1 88 ? -8.239 1.352 -7.719 1.00 95.00 88 GLN A CA 1
ATOM 727 C C . GLN A 1 88 ? -8.543 1.596 -9.201 1.00 95.00 88 GLN A C 1
ATOM 729 O O . GLN A 1 88 ? -9.694 1.837 -9.567 1.00 95.00 88 GLN A O 1
ATOM 734 N N . ALA A 1 89 ? -7.526 1.490 -10.061 1.00 90.75 89 ALA A N 1
ATOM 735 C CA . ALA A 1 89 ? -7.665 1.582 -11.514 1.00 90.75 89 ALA A CA 1
ATOM 736 C C . ALA A 1 89 ? -8.611 0.510 -12.084 1.00 90.75 89 ALA A C 1
ATOM 738 O O . ALA A 1 89 ? -9.340 0.769 -13.037 1.00 90.75 89 ALA A O 1
ATOM 739 N N . ARG A 1 90 ? -8.640 -0.676 -11.462 1.00 92.88 90 ARG A N 1
ATOM 740 C CA . ARG A 1 90 ? -9.527 -1.801 -11.811 1.00 92.88 90 ARG A CA 1
ATOM 741 C C . ARG A 1 90 ? -10.906 -1.735 -11.148 1.00 92.88 90 ARG A C 1
ATOM 743 O O . ARG A 1 90 ? -11.720 -2.618 -11.378 1.00 92.88 90 ARG A O 1
ATOM 750 N N . GLY A 1 91 ? -11.169 -0.736 -10.303 1.00 94.31 91 GLY A N 1
ATOM 751 C CA . GLY A 1 91 ? -12.428 -0.624 -9.561 1.00 94.31 91 GLY A CA 1
ATOM 752 C C . GLY A 1 91 ? -12.615 -1.667 -8.450 1.00 94.31 91 GLY A C 1
ATOM 753 O O . GLY A 1 91 ? -13.715 -1.791 -7.925 1.00 94.31 91 GLY A O 1
ATOM 754 N N . LEU A 1 92 ? -11.558 -2.393 -8.068 1.00 95.88 92 LEU A N 1
ATOM 755 C CA . LEU A 1 92 ? -11.615 -3.437 -7.035 1.00 95.88 92 LEU A CA 1
ATOM 756 C C . LEU A 1 92 ? -11.590 -2.860 -5.614 1.00 95.88 92 LEU A C 1
ATOM 758 O O . LEU A 1 92 ? -12.059 -3.491 -4.670 1.00 95.88 92 LEU A O 1
ATOM 762 N N . VAL A 1 93 ? -11.045 -1.652 -5.453 1.00 96.06 93 VAL A N 1
ATOM 763 C CA . VAL A 1 93 ? -11.029 -0.915 -4.183 1.00 96.06 93 VAL A CA 1
ATOM 764 C C . VAL A 1 93 ? -11.402 0.555 -4.421 1.00 96.06 93 VAL A C 1
ATOM 766 O O . VAL A 1 93 ? -11.233 1.056 -5.538 1.00 96.06 93 VAL A O 1
ATOM 769 N N . PRO A 1 94 ? -11.918 1.281 -3.410 1.00 96.06 94 PRO A N 1
ATOM 770 C CA . PRO A 1 94 ? -12.338 2.670 -3.580 1.00 96.06 94 PRO A CA 1
ATOM 771 C C . PRO A 1 94 ? -11.181 3.585 -3.970 1.00 96.06 94 PRO A C 1
ATOM 773 O O . PRO A 1 94 ? -10.065 3.422 -3.481 1.00 96.06 94 PRO A O 1
ATOM 776 N N . ARG A 1 95 ? -11.471 4.579 -4.815 1.00 93.94 95 ARG A N 1
ATOM 777 C CA . ARG A 1 95 ? -10.499 5.585 -5.266 1.00 93.94 95 ARG A CA 1
ATOM 778 C C . ARG A 1 95 ? -10.107 6.566 -4.153 1.00 93.94 95 ARG A C 1
ATOM 780 O O . ARG A 1 95 ? -10.838 6.754 -3.181 1.00 93.94 95 ARG A O 1
ATOM 787 N N . GLY A 1 96 ? -8.980 7.245 -4.370 1.00 95.38 96 GLY A N 1
ATOM 788 C CA . GLY A 1 96 ? -8.451 8.309 -3.517 1.00 95.38 96 GLY A CA 1
ATOM 789 C C . GLY A 1 96 ? -7.339 7.833 -2.582 1.00 95.38 96 GLY A C 1
ATOM 790 O O . GLY A 1 96 ? -7.316 6.678 -2.165 1.00 95.38 96 GLY A O 1
ATOM 791 N N . GLU A 1 97 ? -6.426 8.737 -2.230 1.00 96.19 97 GLU A N 1
ATOM 792 C CA . GLU A 1 97 ? -5.202 8.407 -1.483 1.00 96.19 97 GLU A CA 1
ATOM 793 C C . GLU A 1 97 ? -5.464 7.858 -0.077 1.00 96.19 97 GLU A C 1
ATOM 795 O O . GLU A 1 97 ? -4.850 6.885 0.343 1.00 96.19 97 GLU A O 1
ATOM 800 N N . ARG A 1 98 ? -6.442 8.422 0.644 1.00 97.62 98 ARG A N 1
ATOM 801 C CA . ARG A 1 98 ? -6.809 7.939 1.990 1.00 97.62 98 ARG A CA 1
ATOM 802 C C . ARG A 1 98 ? -7.347 6.511 1.959 1.00 97.62 98 ARG A C 1
ATOM 804 O O . ARG A 1 98 ? -7.046 5.718 2.844 1.00 97.62 98 ARG A O 1
ATOM 811 N N . ALA A 1 99 ? -8.148 6.187 0.944 1.00 97.19 99 ALA A N 1
ATOM 812 C CA . ALA A 1 99 ? -8.589 4.817 0.726 1.00 97.19 99 ALA A CA 1
ATOM 813 C C . ALA A 1 99 ? -7.409 3.937 0.284 1.00 97.19 99 ALA A C 1
ATOM 815 O O . ALA A 1 99 ? -7.281 2.818 0.759 1.00 97.19 99 ALA A O 1
ATOM 816 N N . CYS A 1 100 ? -6.504 4.443 -0.554 1.00 97.62 100 CYS A N 1
ATOM 817 C CA . CYS A 1 100 ? -5.309 3.703 -0.956 1.00 97.62 100 CYS A CA 1
ATOM 818 C C . CYS A 1 100 ? -4.474 3.269 0.265 1.00 97.62 100 CYS A C 1
ATOM 820 O O . CYS A 1 100 ? -4.217 2.077 0.438 1.00 97.62 100 CYS A O 1
ATOM 822 N N . ASP A 1 101 ? -4.171 4.198 1.177 1.00 98.25 101 ASP A N 1
ATOM 823 C CA . ASP A 1 101 ? -3.472 3.900 2.431 1.00 98.25 101 ASP A CA 1
ATOM 824 C C . ASP A 1 101 ? -4.223 2.850 3.265 1.00 98.25 101 ASP A C 1
ATOM 826 O O . ASP A 1 101 ? -3.627 1.875 3.722 1.00 98.25 101 ASP A O 1
ATOM 830 N N . LEU A 1 102 ? -5.539 3.019 3.457 1.00 98.62 102 LEU A N 1
ATOM 831 C CA . LEU A 1 102 ? -6.328 2.118 4.303 1.00 98.62 102 LEU A CA 1
ATOM 832 C C . LEU A 1 102 ? -6.347 0.685 3.749 1.00 98.62 102 LEU A C 1
ATOM 834 O O . LEU A 1 102 ? -6.134 -0.271 4.495 1.00 98.62 102 LEU A O 1
ATOM 838 N N . TRP A 1 103 ? -6.567 0.520 2.442 1.00 98.62 103 TRP A N 1
ATOM 839 C CA . TRP A 1 103 ? -6.547 -0.805 1.815 1.00 98.62 103 TRP A CA 1
ATOM 840 C C . TRP A 1 103 ? -5.148 -1.404 1.774 1.00 98.62 103 TRP A C 1
ATOM 842 O O . TRP A 1 103 ? -5.025 -2.625 1.826 1.00 98.62 103 TRP A O 1
ATOM 852 N N . THR A 1 104 ? -4.108 -0.574 1.731 1.00 98.62 104 THR A N 1
ATOM 853 C CA . THR A 1 104 ? -2.718 -1.022 1.835 1.00 98.62 104 THR A CA 1
ATOM 854 C C . THR A 1 104 ? -2.416 -1.557 3.233 1.00 98.62 104 THR A C 1
ATOM 856 O O . THR A 1 104 ? -1.901 -2.667 3.359 1.00 98.62 104 THR A O 1
ATOM 859 N N . LEU A 1 105 ? -2.806 -0.833 4.289 1.00 98.69 105 LEU A N 1
ATOM 860 C CA . LEU A 1 105 ? -2.664 -1.288 5.678 1.00 98.69 105 LEU A CA 1
ATOM 861 C C . LEU A 1 105 ? -3.363 -2.629 5.924 1.00 98.69 105 LEU A C 1
ATOM 863 O O . LEU A 1 105 ? -2.840 -3.489 6.624 1.00 98.69 105 LEU A O 1
ATOM 867 N N . ALA A 1 106 ? -4.539 -2.835 5.331 1.00 98.56 106 ALA A N 1
ATOM 868 C CA . ALA A 1 106 ? -5.312 -4.054 5.539 1.00 98.56 106 ALA A CA 1
ATOM 869 C C . ALA A 1 106 ? -4.667 -5.320 4.940 1.00 98.56 106 ALA A C 1
ATOM 871 O O . ALA A 1 106 ? -5.055 -6.430 5.322 1.00 98.56 106 ALA A O 1
ATOM 872 N N . ARG A 1 107 ? -3.679 -5.174 4.041 1.00 98.25 107 ARG A N 1
ATOM 873 C CA . ARG A 1 107 ? -3.001 -6.292 3.366 1.00 98.25 107 ARG A CA 1
ATOM 874 C C . ARG A 1 107 ? -2.339 -7.215 4.379 1.00 98.25 107 ARG A C 1
ATOM 876 O O . ARG A 1 107 ? -2.718 -8.377 4.516 1.00 98.25 107 ARG A O 1
ATOM 883 N N . SER A 1 108 ? -1.360 -6.702 5.113 1.00 98.44 108 SER A N 1
ATOM 884 C CA . SER A 1 108 ? -0.602 -7.471 6.095 1.00 98.44 108 SER A CA 1
ATOM 885 C C . SER A 1 108 ? 0.267 -6.546 6.942 1.00 98.44 108 SER A C 1
ATOM 887 O O . SER A 1 108 ? 0.887 -5.648 6.375 1.00 98.44 108 SER A O 1
ATOM 889 N N . PRO A 1 109 ? 0.444 -6.810 8.249 1.00 98.25 109 PRO A N 1
ATOM 890 C CA . PRO A 1 109 ? 1.414 -6.067 9.054 1.00 98.25 109 PRO A CA 1
ATOM 891 C C . PRO A 1 109 ? 2.848 -6.193 8.522 1.00 98.25 109 PRO A C 1
ATOM 893 O O . PRO A 1 109 ? 3.658 -5.296 8.725 1.00 98.25 109 PRO A O 1
ATOM 896 N N . LEU A 1 110 ? 3.160 -7.256 7.771 1.00 98.12 110 LEU A N 1
ATOM 897 C CA . LEU A 1 110 ? 4.488 -7.470 7.187 1.00 98.12 110 LEU A CA 1
ATOM 898 C C . LEU A 1 110 ? 4.861 -6.457 6.093 1.00 98.12 110 LEU A C 1
ATOM 900 O O . LEU A 1 110 ? 6.039 -6.338 5.759 1.00 98.12 110 LEU A O 1
ATOM 904 N N . VAL A 1 111 ? 3.885 -5.740 5.526 1.00 97.62 111 VAL A N 1
ATOM 905 C CA . VAL A 1 111 ? 4.134 -4.679 4.535 1.00 97.62 111 VAL A CA 1
ATOM 906 C C . VAL A 1 111 ? 4.014 -3.271 5.122 1.00 97.62 111 VAL A C 1
ATOM 908 O O . VAL A 1 111 ? 4.174 -2.301 4.393 1.00 97.62 111 VAL A O 1
ATOM 911 N N . VAL A 1 112 ? 3.761 -3.138 6.427 1.00 97.81 112 VAL A N 1
ATOM 912 C CA . VAL A 1 112 ? 3.554 -1.852 7.114 1.00 97.81 112 VAL A CA 1
ATOM 913 C C . VAL A 1 112 ? 4.827 -1.475 7.877 1.00 97.81 112 VAL A C 1
ATOM 915 O O . VAL A 1 112 ? 4.891 -1.504 9.100 1.00 97.81 112 VAL A O 1
ATOM 918 N N . ASP A 1 113 ? 5.886 -1.160 7.130 1.00 97.12 113 ASP A N 1
ATOM 919 C CA . ASP A 1 113 ? 7.221 -0.859 7.669 1.00 97.12 113 ASP A CA 1
ATOM 920 C C . ASP A 1 113 ? 7.467 0.639 7.930 1.00 97.12 113 ASP A C 1
ATOM 922 O O . ASP A 1 113 ? 8.495 1.011 8.508 1.00 97.12 113 ASP A O 1
ATOM 926 N N . VAL A 1 114 ? 6.542 1.502 7.507 1.00 96.75 114 VAL A N 1
ATOM 927 C CA . VAL A 1 114 ? 6.524 2.953 7.742 1.00 96.75 114 VAL A CA 1
ATOM 928 C C . VAL A 1 114 ? 5.088 3.448 7.945 1.00 96.75 114 VAL A C 1
ATOM 930 O O . VAL A 1 114 ? 4.152 2.772 7.514 1.00 96.75 114 VAL A O 1
ATOM 933 N N . PRO A 1 115 ? 4.886 4.620 8.578 1.00 95.81 115 PRO A N 1
ATOM 934 C CA . PRO A 1 115 ? 3.557 5.208 8.703 1.00 95.81 115 PRO A CA 1
ATOM 935 C C . PRO A 1 115 ? 2.938 5.559 7.333 1.00 95.81 115 PRO A C 1
ATOM 937 O O . PRO A 1 115 ? 3.658 6.074 6.472 1.00 95.81 115 PRO A O 1
ATOM 940 N N . PRO A 1 116 ? 1.618 5.359 7.138 1.00 95.81 116 PRO A N 1
ATOM 941 C CA . PRO A 1 116 ? 0.881 5.880 5.984 1.00 95.81 116 PRO A CA 1
ATOM 942 C C . PRO A 1 116 ? 0.925 7.415 5.935 1.00 95.81 116 PRO A C 1
ATOM 944 O O . PRO A 1 116 ? 1.034 8.084 6.969 1.00 95.81 116 PRO A O 1
ATOM 947 N N . ALA A 1 117 ? 0.833 7.981 4.729 1.00 91.75 117 ALA A N 1
ATOM 948 C CA . ALA A 1 117 ? 1.067 9.408 4.494 1.00 91.75 117 ALA A CA 1
ATOM 949 C C . ALA A 1 117 ? -0.214 10.259 4.476 1.00 91.75 117 ALA A C 1
ATOM 951 O O . ALA A 1 117 ? -0.172 11.442 4.822 1.00 91.75 117 ALA A O 1
ATOM 952 N N . TYR A 1 118 ? -1.343 9.679 4.075 1.00 95.00 118 TYR A N 1
ATOM 953 C CA . TYR A 1 118 ? -2.599 10.378 3.802 1.00 95.00 118 TYR A CA 1
ATOM 954 C C . TYR A 1 118 ? -3.654 10.185 4.894 1.00 95.00 118 TYR A C 1
ATOM 956 O O . TYR A 1 118 ? -4.539 11.033 5.047 1.00 95.00 118 TYR A O 1
ATOM 964 N N . LEU A 1 119 ? -3.581 9.099 5.667 1.00 96.00 119 LEU A N 1
ATOM 965 C CA . LEU A 1 119 ? -4.433 8.897 6.844 1.00 96.00 119 LEU A CA 1
ATOM 966 C C . LEU A 1 119 ? -4.030 9.824 7.999 1.00 96.00 119 LEU A C 1
ATOM 968 O O . LEU A 1 119 ? -2.849 10.091 8.237 1.00 96.00 119 LEU A O 1
ATOM 972 N N . ARG A 1 120 ? -5.017 10.315 8.757 1.00 94.56 120 ARG A N 1
ATOM 973 C CA . ARG A 1 120 ? -4.765 11.168 9.927 1.00 94.56 120 ARG A CA 1
ATOM 974 C C . ARG A 1 120 ? -4.360 10.308 11.119 1.00 94.56 120 ARG A C 1
ATOM 976 O O . ARG A 1 120 ? -5.202 9.830 11.870 1.00 94.56 120 ARG A O 1
ATOM 983 N N . LEU A 1 121 ? -3.055 10.121 11.277 1.00 93.25 121 LEU A N 1
ATOM 984 C CA . LEU A 1 121 ? -2.464 9.433 12.422 1.00 93.25 121 LEU A CA 1
ATOM 985 C C . LEU A 1 121 ? -2.031 10.409 13.529 1.00 93.25 121 LEU A C 1
ATOM 987 O O . LEU A 1 121 ? -1.724 11.570 13.224 1.00 93.25 121 LEU A O 1
ATOM 991 N N . PRO A 1 122 ? -1.910 9.936 14.788 1.00 92.56 122 PRO A N 1
ATOM 992 C CA . PRO A 1 122 ? -1.280 10.705 15.859 1.00 92.56 122 PRO A CA 1
ATOM 993 C C . PRO A 1 122 ? 0.119 11.187 15.454 1.00 92.56 122 PRO A C 1
ATOM 995 O O . PRO A 1 122 ? 0.851 10.507 14.721 1.00 92.56 122 PRO A O 1
ATOM 998 N N . ARG A 1 123 ? 0.507 12.381 15.918 1.00 90.75 123 ARG A N 1
ATOM 999 C CA . ARG A 1 123 ? 1.740 13.061 15.481 1.00 90.75 123 ARG A CA 1
ATOM 1000 C C . ARG A 1 123 ? 2.985 12.228 15.780 1.00 90.75 123 ARG A C 1
ATOM 1002 O O . ARG A 1 123 ? 3.934 12.255 14.997 1.00 90.75 123 ARG A O 1
ATOM 1009 N N . GLU A 1 124 ? 2.968 11.512 16.892 1.00 90.06 124 GLU A N 1
ATOM 1010 C CA . GLU A 1 124 ? 4.031 10.653 17.402 1.00 90.06 124 GLU A CA 1
ATOM 1011 C C . GLU A 1 124 ? 4.279 9.500 16.430 1.00 90.06 124 GLU A C 1
ATOM 1013 O O . GLU A 1 124 ? 5.413 9.293 15.999 1.00 90.06 124 GLU A O 1
ATOM 1018 N N . LEU A 1 125 ? 3.205 8.824 16.007 1.00 91.94 125 LEU A N 1
ATOM 1019 C CA . LEU A 1 125 ? 3.262 7.729 15.045 1.00 91.94 125 LEU A CA 1
ATOM 1020 C C . LEU A 1 125 ? 3.715 8.232 13.668 1.00 91.94 125 LEU A C 1
ATOM 1022 O O . LEU A 1 125 ? 4.622 7.667 13.068 1.00 91.94 125 LEU A O 1
ATOM 1026 N N . ARG A 1 126 ? 3.166 9.360 13.196 1.00 92.12 126 ARG A N 1
ATOM 1027 C CA . ARG A 1 126 ? 3.526 9.956 11.894 1.00 92.12 126 ARG A CA 1
ATOM 1028 C C . ARG A 1 126 ? 5.000 10.369 11.798 1.00 92.12 126 ARG A C 1
ATOM 1030 O O . ARG A 1 126 ? 5.555 10.432 10.706 1.00 92.12 126 ARG A O 1
ATOM 1037 N N . ARG A 1 127 ? 5.642 10.689 12.926 1.00 91.56 127 ARG A N 1
ATOM 1038 C CA . ARG A 1 127 ? 7.063 11.077 12.987 1.00 91.56 127 ARG A CA 1
ATOM 1039 C C . ARG A 1 127 ? 8.021 9.889 13.020 1.00 91.56 127 ARG A C 1
ATOM 1041 O O . ARG A 1 127 ? 9.231 10.093 12.902 1.00 91.56 127 ARG A O 1
ATOM 1048 N N . ARG A 1 128 ? 7.513 8.667 13.184 1.00 92.94 128 ARG A N 1
ATOM 1049 C CA . ARG A 1 128 ? 8.338 7.460 13.170 1.00 92.94 128 ARG A CA 1
ATOM 1050 C C . ARG A 1 128 ? 8.989 7.292 11.801 1.00 92.94 128 ARG A C 1
ATOM 1052 O O . ARG A 1 128 ? 8.340 7.392 10.765 1.00 92.94 128 ARG A O 1
ATOM 1059 N N . ARG A 1 129 ? 10.288 6.981 11.798 1.00 92.38 129 ARG A N 1
ATOM 1060 C CA . ARG A 1 129 ? 10.991 6.558 10.574 1.00 92.38 129 ARG A CA 1
ATOM 1061 C C . ARG A 1 129 ? 10.641 5.126 10.175 1.00 92.38 129 ARG A C 1
ATOM 1063 O O . ARG A 1 129 ? 10.711 4.803 8.997 1.00 92.38 129 ARG A O 1
ATOM 1070 N N . ARG A 1 130 ? 10.334 4.282 11.162 1.00 95.69 130 ARG A N 1
ATOM 1071 C CA . ARG A 1 130 ? 9.955 2.873 11.036 1.00 95.69 130 ARG A CA 1
ATOM 1072 C C . ARG A 1 130 ? 8.937 2.540 12.112 1.00 95.69 130 ARG A C 1
ATOM 1074 O O . ARG A 1 130 ? 9.048 3.076 13.214 1.00 95.69 130 ARG A O 1
ATOM 1081 N N . LEU A 1 131 ? 7.989 1.684 11.761 1.00 95.75 131 LEU A N 1
ATOM 1082 C CA . LEU A 1 131 ? 7.020 1.134 12.698 1.00 95.75 131 LEU A CA 1
ATOM 1083 C C . LEU A 1 131 ? 7.552 -0.161 13.305 1.00 95.75 131 LEU A C 1
ATOM 1085 O O . LEU A 1 131 ? 8.249 -0.921 12.627 1.00 95.75 131 LEU A O 1
ATOM 1089 N N . ASP A 1 132 ? 7.225 -0.401 14.571 1.00 95.69 132 ASP A N 1
ATOM 1090 C CA . ASP A 1 132 ? 7.448 -1.704 15.194 1.00 95.69 132 ASP A CA 1
ATOM 1091 C C . ASP A 1 132 ? 6.334 -2.709 14.829 1.00 95.69 132 ASP A C 1
ATOM 1093 O O . ASP A 1 132 ? 5.323 -2.373 14.203 1.00 95.69 132 ASP A O 1
ATOM 1097 N N . ALA A 1 133 ? 6.525 -3.979 15.198 1.00 95.69 133 ALA A N 1
ATOM 1098 C CA . ALA A 1 133 ? 5.577 -5.043 14.869 1.00 95.69 133 ALA A CA 1
ATOM 1099 C C . ALA A 1 133 ? 4.199 -4.850 15.529 1.00 95.69 133 ALA A C 1
ATOM 1101 O O . ALA A 1 133 ? 3.179 -5.232 14.946 1.00 95.69 133 ALA A O 1
ATOM 1102 N N . ALA A 1 134 ? 4.148 -4.257 16.725 1.00 95.75 134 ALA A N 1
ATOM 1103 C CA . ALA A 1 134 ? 2.899 -4.011 17.435 1.00 95.75 134 ALA A CA 1
ATOM 1104 C C . ALA A 1 134 ? 2.119 -2.864 16.779 1.00 95.75 134 ALA A C 1
ATOM 1106 O O . ALA A 1 134 ? 0.916 -2.992 16.556 1.00 95.75 134 ALA A O 1
ATOM 1107 N N . GLU A 1 135 ? 2.803 -1.785 16.397 1.00 96.25 135 GLU A N 1
ATOM 1108 C CA . GLU A 1 135 ? 2.242 -0.664 15.640 1.00 96.25 135 GLU A CA 1
ATOM 1109 C C . GLU A 1 135 ? 1.710 -1.132 14.274 1.00 96.25 135 GLU A C 1
ATOM 1111 O O . GLU A 1 135 ? 0.566 -0.840 13.922 1.00 96.25 135 GLU A O 1
ATOM 1116 N N . ALA A 1 136 ? 2.491 -1.921 13.530 1.00 97.88 136 ALA A N 1
ATOM 1117 C CA . ALA A 1 136 ? 2.073 -2.488 12.246 1.00 97.88 136 ALA A CA 1
ATOM 1118 C C . ALA A 1 136 ? 0.841 -3.404 12.380 1.00 97.88 136 ALA A C 1
ATOM 1120 O O . ALA A 1 136 ? -0.088 -3.338 11.565 1.00 97.88 136 ALA A O 1
ATOM 1121 N N . THR A 1 137 ? 0.806 -4.236 13.427 1.00 98.12 137 THR A N 1
ATOM 1122 C CA . THR A 1 137 ? -0.321 -5.133 13.729 1.00 98.12 137 THR A CA 1
ATOM 1123 C C . THR A 1 137 ? -1.577 -4.352 14.089 1.00 98.12 137 THR A C 1
ATOM 1125 O O . THR A 1 137 ? -2.644 -4.639 13.543 1.00 98.12 137 THR A O 1
ATOM 1128 N N . LEU A 1 138 ? -1.450 -3.338 14.950 1.00 97.44 138 LEU A N 1
ATOM 1129 C CA . LEU A 1 138 ? -2.548 -2.451 15.325 1.00 97.44 138 LEU A CA 1
ATOM 1130 C C . LEU A 1 138 ? -3.165 -1.802 14.085 1.00 97.44 138 LEU A C 1
ATOM 1132 O O . LEU A 1 138 ? -4.362 -1.954 13.850 1.00 97.44 138 LEU A O 1
ATOM 1136 N N . LEU A 1 139 ? -2.347 -1.144 13.257 1.00 98.25 139 LEU A N 1
ATOM 1137 C CA . LEU A 1 139 ? -2.826 -0.464 12.054 1.00 98.25 139 LEU A CA 1
ATOM 1138 C C . LEU A 1 139 ? -3.501 -1.430 11.075 1.00 98.25 139 LEU A C 1
ATOM 1140 O O . LEU A 1 139 ? -4.566 -1.117 10.544 1.00 98.25 139 LEU A O 1
ATOM 1144 N N . SER A 1 140 ? -2.920 -2.613 10.860 1.00 98.56 140 SER A N 1
ATOM 1145 C CA . SER A 1 140 ? -3.480 -3.612 9.941 1.00 98.56 140 SER A CA 1
ATOM 1146 C C . SER A 1 140 ? -4.828 -4.144 10.429 1.00 98.56 140 SER A C 1
ATOM 1148 O O . SER A 1 140 ? -5.776 -4.262 9.651 1.00 98.56 140 SER A O 1
ATOM 1150 N N . ALA A 1 141 ? -4.940 -4.442 11.726 1.00 98.38 141 ALA A N 1
ATOM 1151 C CA . ALA A 1 141 ? -6.179 -4.921 12.328 1.00 98.38 141 ALA A CA 1
ATOM 1152 C C . ALA A 1 141 ? -7.278 -3.845 12.307 1.00 98.38 141 ALA A C 1
ATOM 1154 O O . ALA A 1 141 ? -8.408 -4.134 11.912 1.00 98.38 141 ALA A O 1
ATOM 1155 N N . SER A 1 142 ? -6.943 -2.600 12.661 1.00 98.44 142 SER A N 1
ATOM 1156 C CA . SER A 1 142 ? -7.867 -1.463 12.583 1.00 98.44 142 SER A CA 1
ATOM 1157 C C . SER A 1 142 ? -8.333 -1.203 11.148 1.00 98.44 142 SER A C 1
ATOM 1159 O O . SER A 1 142 ? -9.515 -0.955 10.916 1.00 98.44 142 SER A O 1
ATOM 1161 N N . ALA A 1 143 ? -7.439 -1.308 10.160 1.00 98.69 143 ALA A N 1
ATOM 1162 C CA . ALA A 1 143 ? -7.793 -1.103 8.758 1.00 98.69 143 ALA A CA 1
ATOM 1163 C C . ALA A 1 143 ? -8.786 -2.162 8.254 1.00 98.69 143 ALA A C 1
ATOM 1165 O O . ALA A 1 143 ? -9.769 -1.817 7.598 1.00 98.69 143 ALA A O 1
ATOM 1166 N N . ARG A 1 144 ? -8.585 -3.437 8.617 1.00 98.75 144 ARG A N 1
ATOM 1167 C CA . ARG A 1 144 ? -9.517 -4.528 8.279 1.00 98.75 144 ARG A CA 1
ATOM 1168 C C . ARG A 1 144 ? -10.908 -4.282 8.860 1.00 98.75 144 ARG A C 1
ATOM 1170 O O . ARG A 1 144 ? -11.880 -4.297 8.108 1.00 98.75 144 ARG A O 1
ATOM 1177 N N . ARG A 1 145 ? -10.999 -3.926 10.147 1.00 98.62 145 ARG A N 1
ATOM 1178 C CA . ARG A 1 145 ? -12.276 -3.561 10.791 1.00 98.62 145 ARG A CA 1
ATOM 1179 C C . ARG A 1 145 ? -12.979 -2.401 10.086 1.00 98.62 145 ARG A C 1
ATOM 1181 O O . ARG A 1 145 ? -14.193 -2.439 9.888 1.00 98.62 145 ARG A O 1
ATOM 1188 N N . ALA A 1 146 ? -12.230 -1.377 9.681 1.00 98.56 146 ALA A N 1
ATOM 1189 C CA . ALA A 1 146 ? -12.788 -0.239 8.958 1.00 98.56 146 ALA A CA 1
ATOM 1190 C C . ALA A 1 146 ? -13.322 -0.637 7.570 1.00 98.56 146 ALA A C 1
ATOM 1192 O O . ALA A 1 146 ? -14.406 -0.205 7.176 1.00 98.56 146 ALA A O 1
ATOM 1193 N N . ILE A 1 147 ? -12.608 -1.493 6.835 1.00 98.44 147 ILE A N 1
ATOM 1194 C CA . ILE A 1 147 ? -13.070 -2.007 5.537 1.00 98.44 147 ILE A CA 1
ATOM 1195 C C . ILE A 1 147 ? -14.340 -2.849 5.701 1.00 98.44 147 ILE A C 1
ATOM 1197 O O . ILE A 1 147 ? -15.288 -2.670 4.936 1.00 98.44 147 ILE A O 1
ATOM 1201 N N . GLU A 1 148 ? -14.407 -3.705 6.720 1.00 98.31 148 GLU A N 1
ATOM 1202 C CA . GLU A 1 148 ? -15.614 -4.473 7.041 1.00 98.31 148 GLU A CA 1
ATOM 1203 C C . GLU A 1 148 ? -16.796 -3.560 7.398 1.00 98.31 148 GLU A C 1
ATOM 1205 O O . GLU A 1 148 ? -17.914 -3.774 6.930 1.00 98.31 148 GLU A O 1
ATOM 1210 N N . ALA A 1 149 ? -16.566 -2.502 8.184 1.00 98.19 149 ALA A N 1
ATOM 1211 C CA . ALA A 1 149 ? -17.596 -1.512 8.495 1.00 98.19 149 ALA A CA 1
ATOM 1212 C C . ALA A 1 149 ? -18.121 -0.825 7.228 1.00 98.19 149 ALA A C 1
ATOM 1214 O O . ALA A 1 149 ? -19.334 -0.685 7.056 1.00 98.19 149 ALA A O 1
ATOM 1215 N N . ARG A 1 150 ? -17.229 -0.471 6.296 1.00 97.81 150 ARG A N 1
ATOM 1216 C CA . ARG A 1 150 ? -17.631 0.063 4.991 1.00 97.81 150 ARG A CA 1
ATOM 1217 C C . ARG A 1 150 ? -18.453 -0.944 4.190 1.00 97.81 150 ARG A C 1
ATOM 1219 O O . ARG A 1 150 ? -19.420 -0.543 3.549 1.00 97.81 150 ARG A O 1
ATOM 1226 N N . ALA A 1 151 ? -18.073 -2.221 4.187 1.00 97.38 151 ALA A N 1
ATOM 1227 C CA . ALA A 1 151 ? -18.822 -3.265 3.486 1.00 97.38 151 ALA A CA 1
ATOM 1228 C C . ALA A 1 151 ? -20.261 -3.391 4.020 1.00 97.38 151 ALA A C 1
ATOM 1230 O O . ALA A 1 151 ? -21.177 -3.639 3.246 1.00 97.38 151 ALA A O 1
ATOM 1231 N N . ARG A 1 152 ? -20.472 -3.104 5.312 1.00 97.88 152 ARG A N 1
ATOM 1232 C CA . ARG A 1 152 ? -21.798 -2.994 5.949 1.00 97.88 152 ARG A CA 1
ATOM 1233 C C . ARG A 1 152 ? -22.515 -1.654 5.710 1.00 97.88 152 ARG A C 1
ATOM 1235 O O . ARG A 1 152 ? -23.568 -1.418 6.290 1.00 97.88 152 ARG A O 1
ATOM 1242 N N . GLY A 1 153 ? -21.959 -0.765 4.888 1.00 97.38 153 GLY A N 1
ATOM 1243 C CA . GLY A 1 153 ? -22.562 0.524 4.535 1.00 97.38 153 GLY A CA 1
ATOM 1244 C C . GLY A 1 153 ? -22.091 1.725 5.361 1.00 97.38 153 GLY A C 1
ATOM 1245 O O . GLY A 1 153 ? -22.566 2.837 5.123 1.00 97.38 153 GLY A O 1
ATOM 1246 N N . ASP A 1 154 ? -21.141 1.568 6.292 1.00 96.81 154 ASP A N 1
ATOM 1247 C CA . ASP A 1 154 ? -20.647 2.703 7.078 1.00 96.81 154 ASP A CA 1
ATOM 1248 C C . ASP A 1 154 ? -19.784 3.647 6.228 1.00 96.81 154 ASP A C 1
ATOM 1250 O O . ASP A 1 154 ? -18.649 3.349 5.846 1.00 96.81 154 ASP A O 1
ATOM 1254 N N . ARG A 1 155 ? -20.311 4.845 5.967 1.00 95.69 155 ARG A N 1
ATOM 1255 C CA . ARG A 1 155 ? -19.611 5.905 5.229 1.00 95.69 155 ARG A CA 1
ATOM 1256 C C . ARG A 1 155 ? -18.550 6.635 6.055 1.00 95.69 155 ARG A C 1
ATOM 1258 O O . ARG A 1 155 ? -17.725 7.341 5.481 1.00 95.69 155 ARG A O 1
ATOM 1265 N N . ARG A 1 156 ? -18.529 6.456 7.379 1.00 96.94 156 ARG A N 1
ATOM 1266 C CA . ARG A 1 156 ? -17.579 7.089 8.313 1.00 96.94 156 ARG A CA 1
ATOM 1267 C C . ARG A 1 156 ? -16.369 6.211 8.627 1.00 96.94 156 ARG A C 1
ATOM 1269 O O . ARG A 1 156 ? -15.544 6.601 9.448 1.00 96.94 156 ARG A O 1
ATOM 1276 N N . TYR A 1 157 ? -16.220 5.071 7.956 1.00 98.00 157 TYR A N 1
ATOM 1277 C CA . TYR A 1 157 ? -15.168 4.085 8.213 1.00 98.00 157 TYR A CA 1
ATOM 1278 C C . TYR A 1 157 ? -13.740 4.666 8.305 1.00 98.00 157 TYR A C 1
ATOM 1280 O O . TYR A 1 157 ? -12.994 4.282 9.199 1.00 98.00 157 TYR A O 1
ATOM 1288 N N . LEU A 1 158 ? -13.370 5.637 7.455 1.00 97.44 158 LEU A N 1
ATOM 1289 C CA . LEU A 1 158 ? -12.064 6.316 7.533 1.00 97.44 158 LEU A CA 1
ATOM 1290 C C . LEU A 1 158 ? -11.897 7.107 8.835 1.00 97.44 158 LEU A C 1
ATOM 1292 O O . LEU A 1 158 ? -10.871 7.003 9.497 1.00 97.44 158 LEU A O 1
ATOM 1296 N N . ALA A 1 159 ? -12.909 7.887 9.216 1.00 96.81 159 ALA A N 1
ATOM 1297 C CA . ALA A 1 159 ? -12.875 8.656 10.457 1.00 96.81 159 ALA A CA 1
ATOM 1298 C C . ALA A 1 159 ? -12.904 7.735 11.687 1.00 96.81 159 ALA A C 1
ATOM 1300 O O . ALA A 1 159 ? -12.292 8.037 12.708 1.00 96.81 159 ALA A O 1
ATOM 1301 N N . ASN A 1 160 ? -13.598 6.599 11.594 1.00 97.06 160 ASN A N 1
ATOM 1302 C CA . ASN A 1 160 ? -13.628 5.592 12.651 1.00 97.06 160 ASN A CA 1
ATOM 1303 C C . ASN A 1 160 ? -12.259 4.934 12.829 1.00 97.06 160 ASN A C 1
ATOM 1305 O O . ASN A 1 160 ? -11.787 4.870 13.957 1.00 97.06 160 ASN A O 1
ATOM 1309 N N . PHE A 1 161 ? -11.592 4.558 11.733 1.00 98.25 161 PHE A N 1
ATOM 1310 C CA . PHE A 1 161 ? -10.209 4.080 11.762 1.00 98.25 161 PHE A CA 1
ATOM 1311 C C . PHE A 1 161 ? -9.278 5.076 12.469 1.00 98.25 161 PHE A C 1
ATOM 1313 O O . PHE A 1 161 ? -8.569 4.709 13.400 1.00 98.25 161 PHE A O 1
ATOM 1320 N N . GLU A 1 162 ? -9.305 6.349 12.062 1.00 97.19 162 GLU A N 1
ATOM 1321 C CA . GLU A 1 162 ? -8.422 7.385 12.619 1.00 97.19 162 GLU A CA 1
ATOM 1322 C C . GLU A 1 162 ? -8.654 7.579 14.127 1.00 97.19 162 GLU A C 1
ATOM 1324 O O . GLU A 1 162 ? -7.697 7.656 14.900 1.00 97.19 162 GLU A O 1
ATOM 1329 N N . ARG A 1 163 ? -9.921 7.584 14.569 1.00 96.56 163 ARG A N 1
ATOM 1330 C CA . ARG A 1 163 ? -10.277 7.666 15.996 1.00 96.56 163 ARG A CA 1
ATOM 1331 C C . ARG A 1 163 ? -9.850 6.431 16.782 1.00 96.56 163 ARG A C 1
ATOM 1333 O O . ARG A 1 163 ? -9.363 6.566 17.899 1.00 96.56 163 ARG A O 1
ATOM 1340 N N . GLU A 1 164 ? -10.025 5.246 16.209 1.00 95.81 164 GLU A N 1
ATOM 1341 C CA . GLU A 1 164 ? -9.657 3.981 16.842 1.00 95.81 164 GLU A CA 1
ATOM 1342 C C . GLU A 1 164 ? -8.144 3.904 17.084 1.00 95.81 164 GLU A C 1
ATOM 1344 O O . GLU A 1 164 ? -7.714 3.601 18.196 1.00 95.81 164 GLU A O 1
ATOM 1349 N N . VAL A 1 165 ? -7.333 4.258 16.081 1.00 95.62 165 VAL A N 1
ATOM 1350 C CA . VAL A 1 165 ? -5.867 4.294 16.207 1.00 95.62 165 VAL A CA 1
ATOM 1351 C C . VAL A 1 165 ? -5.424 5.319 17.253 1.00 95.62 165 VAL A C 1
ATOM 1353 O O . VAL A 1 165 ? -4.552 5.025 18.071 1.00 95.62 165 VAL A O 1
ATOM 1356 N N . GLN A 1 166 ? -6.035 6.508 17.262 1.00 94.06 166 GLN A N 1
ATOM 1357 C CA . GLN A 1 166 ? -5.765 7.533 18.273 1.00 94.06 166 GLN A CA 1
ATOM 1358 C C . GLN A 1 166 ? -6.072 7.022 19.688 1.00 94.06 166 GLN A C 1
ATOM 1360 O O . GLN A 1 166 ? -5.253 7.195 20.589 1.00 94.06 166 GLN A O 1
ATOM 1365 N N . ALA A 1 167 ? -7.223 6.375 19.884 1.00 93.69 167 ALA A N 1
ATOM 1366 C CA . ALA A 1 167 ? -7.624 5.833 21.178 1.00 93.69 167 ALA A CA 1
ATOM 1367 C C . ALA A 1 167 ? -6.698 4.695 21.639 1.00 93.69 167 ALA A C 1
ATOM 1369 O O . ALA A 1 167 ? -6.268 4.679 22.791 1.00 93.69 167 ALA A O 1
ATOM 1370 N N . ALA A 1 168 ? -6.334 3.781 20.736 1.00 91.69 168 ALA A N 1
ATOM 1371 C CA . ALA A 1 168 ? -5.458 2.653 21.046 1.00 91.69 168 ALA A CA 1
ATOM 1372 C C . ALA A 1 168 ? -4.044 3.087 21.464 1.00 91.69 168 ALA A C 1
ATOM 1374 O O . ALA A 1 168 ? -3.431 2.440 22.309 1.00 91.69 168 ALA A O 1
ATOM 1375 N N . LEU A 1 169 ? -3.532 4.185 20.902 1.00 86.19 169 LEU A N 1
ATOM 1376 C CA . LEU A 1 169 ? -2.221 4.730 21.266 1.00 86.19 169 LEU A CA 1
ATOM 1377 C C . LEU A 1 169 ? -2.243 5.592 22.535 1.00 86.19 169 LEU A C 1
ATOM 1379 O O . LEU A 1 169 ? -1.205 5.737 23.175 1.00 86.19 169 LEU A O 1
ATOM 1383 N N . ALA A 1 170 ? -3.399 6.152 22.899 1.00 84.81 170 ALA A N 1
ATOM 1384 C CA . ALA A 1 170 ? -3.578 6.885 24.151 1.00 84.81 170 ALA A CA 1
ATOM 1385 C C . ALA A 1 170 ? -3.801 5.957 25.359 1.00 84.81 170 ALA A C 1
ATOM 1387 O O . ALA A 1 170 ? -3.554 6.358 26.496 1.00 84.81 170 ALA A O 1
ATOM 1388 N N . ALA A 1 171 ? -4.272 4.728 25.130 1.00 80.38 171 ALA A N 1
ATOM 1389 C CA . ALA A 1 171 ? -4.485 3.760 26.194 1.00 80.38 171 ALA A CA 1
ATOM 1390 C C . ALA A 1 171 ? -3.149 3.364 26.858 1.00 80.38 171 ALA A C 1
ATOM 1392 O O . ALA A 1 171 ? -2.163 3.113 26.155 1.00 80.38 171 ALA A O 1
ATOM 1393 N N . PRO A 1 172 ? -3.090 3.265 28.201 1.00 69.12 172 PRO A N 1
ATOM 1394 C CA . PRO A 1 172 ? -1.891 2.804 28.884 1.00 69.12 172 PRO A CA 1
ATOM 1395 C C . PRO A 1 172 ? -1.536 1.401 28.387 1.00 69.12 172 PRO A C 1
ATOM 1397 O O . PRO A 1 172 ? -2.360 0.482 28.422 1.00 69.12 172 PRO A O 1
ATOM 1400 N N . ARG A 1 173 ? 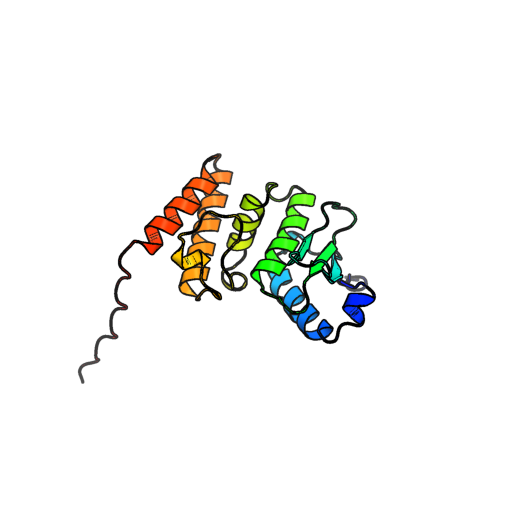-0.298 1.232 27.907 1.00 61.91 173 ARG A N 1
ATOM 1401 C CA . ARG A 1 173 ? 0.220 -0.085 27.532 1.00 61.91 173 ARG A CA 1
ATOM 1402 C C . ARG A 1 173 ? 0.161 -0.965 28.774 1.00 61.91 173 ARG A C 1
ATOM 1404 O O . ARG A 1 173 ? 0.873 -0.704 29.741 1.00 61.91 173 ARG A O 1
ATOM 1411 N N . ARG A 1 174 ? -0.695 -1.993 28.756 1.00 53.00 174 ARG A N 1
ATOM 1412 C CA . ARG A 1 174 ? -0.675 -3.029 29.792 1.00 53.00 174 ARG A CA 1
ATOM 1413 C C . ARG A 1 174 ? 0.762 -3.557 29.877 1.00 53.00 174 ARG A C 1
ATOM 1415 O O . ARG A 1 174 ? 1.294 -3.946 28.833 1.00 53.00 174 ARG A O 1
ATOM 1422 N N . PRO A 1 175 ? 1.404 -3.543 31.059 1.00 47.66 175 PRO A N 1
ATOM 1423 C CA . PRO A 1 175 ? 2.707 -4.164 31.199 1.00 47.66 175 PRO A CA 1
ATOM 1424 C C . PRO A 1 175 ? 2.574 -5.629 30.788 1.00 47.66 175 PRO A C 1
ATOM 1426 O O . PRO A 1 175 ? 1.583 -6.287 31.121 1.00 47.66 175 PRO A O 1
ATOM 1429 N N . ALA A 1 176 ? 3.543 -6.118 30.015 1.00 52.06 176 ALA A N 1
ATOM 1430 C CA . ALA A 1 176 ? 3.650 -7.541 29.751 1.00 52.06 176 ALA A CA 1
ATOM 1431 C C . ALA A 1 176 ? 3.693 -8.247 31.111 1.00 52.06 176 ALA A C 1
ATOM 1433 O O . ALA A 1 176 ? 4.514 -7.889 31.957 1.00 52.06 176 ALA A O 1
ATOM 1434 N N . LEU A 1 177 ? 2.773 -9.188 31.337 1.00 49.34 177 LEU A N 1
ATOM 1435 C CA . LEU A 1 177 ? 2.821 -10.070 32.498 1.00 49.34 177 LEU A CA 1
ATOM 1436 C C . LEU A 1 177 ? 4.224 -10.678 32.533 1.00 49.34 177 LEU A C 1
ATOM 1438 O O . LEU A 1 177 ? 4.608 -11.397 31.610 1.00 49.34 177 LEU A O 1
ATOM 1442 N N . ALA A 1 178 ? 5.002 -10.320 33.557 1.00 46.44 178 ALA A N 1
ATOM 1443 C CA . ALA A 1 178 ? 6.286 -10.950 33.802 1.00 46.44 178 ALA A CA 1
ATOM 1444 C C . ALA A 1 178 ? 6.049 -12.466 33.897 1.00 46.44 178 ALA A C 1
ATOM 1446 O O . ALA A 1 178 ? 5.048 -12.873 34.501 1.00 46.44 178 ALA A O 1
ATOM 1447 N N . PRO A 1 179 ? 6.906 -13.301 33.286 1.00 47.25 179 PRO A N 1
ATOM 1448 C CA . PRO A 1 179 ? 6.755 -14.741 33.395 1.00 47.25 179 PRO A CA 1
ATOM 1449 C C . PRO A 1 179 ? 6.741 -15.101 34.879 1.00 47.25 179 PRO A C 1
ATOM 1451 O O . PRO A 1 179 ? 7.613 -14.670 35.636 1.00 47.25 179 PRO A O 1
ATOM 1454 N N . ALA A 1 180 ? 5.705 -15.832 35.293 1.00 49.53 180 ALA A N 1
ATOM 1455 C CA . ALA A 1 180 ? 5.590 -16.323 36.653 1.00 49.53 180 ALA A CA 1
ATOM 1456 C C . ALA A 1 180 ? 6.873 -17.091 36.976 1.00 49.53 180 ALA A C 1
ATOM 1458 O O . ALA A 1 180 ? 7.192 -18.075 36.309 1.00 49.53 180 ALA A O 1
ATOM 1459 N N . ALA A 1 181 ? 7.633 -16.595 37.953 1.00 46.94 181 ALA A N 1
ATOM 1460 C CA . ALA A 1 181 ? 8.803 -17.290 38.451 1.00 46.94 181 ALA A CA 1
ATOM 1461 C C . ALA A 1 181 ? 8.347 -18.675 38.919 1.00 46.94 181 ALA A C 1
ATOM 1463 O O . ALA A 1 181 ? 7.575 -18.788 39.875 1.00 46.94 181 ALA A O 1
ATOM 1464 N N . ALA A 1 182 ? 8.784 -19.709 38.203 1.00 49.62 182 ALA A N 1
ATOM 1465 C CA . ALA A 1 182 ? 8.634 -21.085 38.630 1.00 49.62 182 ALA A CA 1
ATOM 1466 C C . ALA A 1 182 ? 9.337 -21.212 39.985 1.00 49.62 182 ALA A C 1
ATOM 1468 O O . ALA A 1 182 ? 10.557 -21.067 40.075 1.00 49.62 182 ALA A O 1
ATOM 1469 N N . ARG A 1 183 ? 8.553 -21.385 41.050 1.00 48.44 183 ARG A N 1
ATOM 1470 C CA . ARG A 1 183 ? 9.085 -21.749 42.360 1.00 48.44 183 ARG A CA 1
ATOM 1471 C C . ARG A 1 183 ? 9.495 -23.218 42.282 1.00 48.44 183 ARG A C 1
ATOM 1473 O O . ARG A 1 183 ? 8.659 -24.052 41.937 1.00 48.44 183 ARG A O 1
ATOM 1480 N N . ALA A 1 184 ? 10.784 -23.456 42.510 1.00 56.44 184 ALA A N 1
ATOM 1481 C CA . ALA A 1 184 ? 11.364 -24.767 42.776 1.00 56.44 184 ALA A CA 1
ATOM 1482 C C . ALA A 1 184 ? 10.899 -25.299 44.138 1.00 56.44 184 ALA A C 1
ATOM 1484 O O . ALA A 1 184 ? 10.587 -24.454 45.013 1.00 56.44 184 ALA A O 1
#

Solvent-accessible surface area (backbone atoms only — not comparable to full-atom values): 10394 Å² total; per-residue (Å²): 132,89,78,64,81,82,76,55,61,62,43,68,35,75,67,31,68,71,35,96,48,33,68,63,50,50,54,51,52,57,59,53,49,73,67,42,70,92,47,65,96,48,54,33,34,36,39,63,42,79,56,86,93,49,58,56,46,39,30,65,46,63,93,57,36,31,33,23,38,19,84,92,56,78,51,46,33,61,56,38,32,29,53,36,36,41,34,31,37,63,67,78,42,67,72,58,63,49,44,27,43,41,59,34,35,38,58,39,40,91,36,32,48,40,60,67,87,66,53,72,62,52,70,71,58,59,68,39,86,56,48,52,74,66,57,15,42,49,49,16,53,44,26,42,54,22,53,53,40,36,75,75,66,41,88,55,25,69,62,48,36,35,51,50,55,46,50,62,71,68,47,81,79,74,73,77,79,70,79,79,77,80,80,129

Organism: Eiseniibacteriota bacterium (NCBI:txid2212470)

pLDDT: mean 87.77, std 14.91, range [41.28, 98.75]

Radius of gyration: 18.81 Å; Cα contacts (8 Å, |Δi|>4): 247; chains: 1; bounding box: 45×45×64 Å